Protein AF-U4R4S0-F1 (afdb_monomer_lite)

Organism: NCBI:txid1330534

Radius of gyration: 35.3 Å; chains: 1; bounding box: 70×42×135 Å

pLDDT: mean 87.79, std 15.28, range [35.38, 98.62]

Secondary structure (DSSP, 8-state):
-------SS-SSSS-SSHHHHHHHHHHHHHHHHHHHHHHHHHHHHHHHHHHHHHHHHHHHHHHHHHTT-HHHHHHHHHHHHHHHHHHHHHHHHHHHHHHH--SHHHHHHHHHHHHHHHHHHHHHHHHHHHHHHHHTTSB-HHHHHHHHHHHHTTT-SS-B-TT--BGGGTB-HHHHHHTTSEEB--TTT--B--------SEE-HHHHHTT--SHHHHHT-HHHHHHHHHHHHHHHHHHHGGGGGGTT-EETTEE--HHHHHHHHHHHHHHHHHHHTT----S-B-TTS-BB-TT--BHHHHHHHTTTB--HHHHSS-GGG-

Structure (mmCIF, N/CA/C/O backbone):
data_AF-U4R4S0-F1
#
_entry.id   AF-U4R4S0-F1
#
loop_
_atom_site.group_PDB
_atom_site.id
_atom_site.type_symbol
_atom_site.label_atom_id
_atom_site.label_alt_id
_atom_site.label_comp_id
_atom_site.label_asym_id
_atom_site.label_entity_id
_atom_site.label_seq_id
_atom_site.pdbx_PDB_ins_code
_atom_site.Cartn_x
_atom_site.Cartn_y
_atom_site.Cartn_z
_atom_site.occupancy
_atom_site.B_iso_or_equiv
_atom_site.auth_seq_id
_atom_site.auth_comp_id
_atom_site.auth_asym_id
_atom_site.auth_atom_id
_atom_site.pdbx_PDB_model_num
ATOM 1 N N . MET A 1 1 ? -38.176 28.247 106.488 1.00 35.47 1 MET A N 1
ATOM 2 C CA . MET A 1 1 ? -38.645 28.303 105.086 1.00 35.47 1 MET A CA 1
ATOM 3 C C . MET A 1 1 ? -37.435 28.230 104.175 1.00 35.47 1 MET A C 1
ATOM 5 O O . MET A 1 1 ? -36.676 29.180 104.183 1.00 35.47 1 MET A O 1
ATOM 9 N N . GLN A 1 2 ? -37.220 27.119 103.468 1.00 42.16 2 GLN A N 1
ATOM 10 C CA . GLN A 1 2 ? -36.432 27.063 102.225 1.00 42.16 2 GLN A CA 1
ATOM 11 C C . GLN A 1 2 ? -36.440 25.623 101.702 1.00 42.16 2 GLN A C 1
ATOM 13 O O . GLN A 1 2 ? -35.898 24.730 102.349 1.00 42.16 2 GLN A O 1
ATOM 18 N N . LYS A 1 3 ? -37.096 25.404 100.559 1.00 35.38 3 LYS A N 1
ATOM 19 C CA . LYS A 1 3 ? -36.887 24.274 99.641 1.00 35.38 3 LYS A CA 1
ATOM 20 C C . LYS A 1 3 ? -37.753 24.486 98.401 1.00 35.38 3 LYS A C 1
ATOM 22 O O . LYS A 1 3 ? -38.973 24.458 98.514 1.00 35.38 3 LYS A O 1
ATOM 27 N N . ASN A 1 4 ? -37.115 24.680 97.250 1.00 38.78 4 ASN A N 1
ATOM 28 C CA . ASN A 1 4 ? -37.302 23.842 96.063 1.00 38.78 4 ASN A CA 1
ATOM 29 C C . ASN A 1 4 ? -36.508 24.417 94.889 1.00 38.78 4 ASN A C 1
ATOM 31 O O . ASN A 1 4 ? -36.922 25.401 94.301 1.00 38.78 4 ASN A O 1
ATOM 35 N N . GLU A 1 5 ? -35.414 23.745 94.537 1.00 39.59 5 GLU A N 1
ATOM 36 C CA . GLU A 1 5 ? -34.955 23.616 93.151 1.00 39.59 5 GLU A CA 1
ATOM 37 C C . GLU A 1 5 ? -34.015 22.403 93.086 1.00 39.59 5 GLU A C 1
ATOM 39 O O . GLU A 1 5 ? -32.836 22.439 93.432 1.00 39.59 5 GLU A O 1
ATOM 44 N N . LYS A 1 6 ? -34.616 21.258 92.758 1.00 47.41 6 LYS A N 1
ATOM 45 C CA . LYS A 1 6 ? -33.968 19.979 92.462 1.00 47.41 6 LYS A CA 1
ATOM 46 C C . LYS A 1 6 ? -34.351 19.650 91.021 1.00 47.41 6 LYS A C 1
ATOM 48 O O . LYS A 1 6 ? -35.348 18.964 90.824 1.00 47.41 6 LYS A O 1
ATOM 53 N N . THR A 1 7 ? -33.577 20.114 90.039 1.00 42.19 7 THR A N 1
ATOM 54 C CA . THR A 1 7 ? -33.762 19.633 88.656 1.00 42.19 7 THR A CA 1
ATOM 55 C C . THR A 1 7 ? -32.547 19.684 87.725 1.00 42.19 7 THR A C 1
ATOM 57 O O . THR A 1 7 ? -32.724 19.346 86.568 1.00 42.19 7 THR A O 1
ATOM 60 N N . ASP A 1 8 ? -31.320 19.976 88.186 1.00 41.22 8 ASP A N 1
ATOM 61 C CA . ASP A 1 8 ? -30.195 20.209 87.246 1.00 41.22 8 ASP A CA 1
ATOM 62 C C . ASP A 1 8 ? -28.898 19.406 87.465 1.00 41.22 8 ASP A C 1
ATOM 64 O O . ASP A 1 8 ? -27.846 19.783 86.957 1.00 41.22 8 ASP A O 1
ATOM 68 N N . LYS A 1 9 ? -28.899 18.274 88.187 1.00 41.84 9 LYS A N 1
ATOM 69 C CA . LYS A 1 9 ? -27.631 17.540 88.445 1.00 41.84 9 LYS A CA 1
ATOM 70 C C . LYS A 1 9 ? -27.624 16.022 88.263 1.00 41.84 9 LYS A C 1
ATOM 72 O O . LYS A 1 9 ? -26.812 15.353 88.885 1.00 41.84 9 LYS A O 1
ATOM 77 N N . ASN A 1 10 ? -28.439 15.480 87.359 1.00 40.12 10 ASN A N 1
ATOM 78 C CA . ASN A 1 10 ? -28.345 14.063 86.963 1.00 40.12 10 ASN A CA 1
ATOM 79 C C . ASN A 1 10 ? -28.106 13.862 85.449 1.00 40.12 10 ASN A C 1
ATOM 81 O O . ASN A 1 10 ? -28.609 12.907 84.865 1.00 40.12 10 ASN A O 1
ATOM 85 N N . ILE A 1 11 ? -27.320 14.740 84.808 1.00 42.47 11 ILE A N 1
ATOM 86 C CA . ILE A 1 11 ? -26.761 14.516 83.456 1.00 42.47 11 ILE A CA 1
ATOM 87 C C . ILE A 1 11 ? -25.233 14.555 83.532 1.00 42.47 11 ILE A C 1
ATOM 89 O O . ILE A 1 11 ? -24.559 15.303 82.846 1.00 42.47 11 ILE A O 1
ATOM 93 N N . GLU A 1 12 ? -24.659 13.770 84.426 1.00 44.22 12 GLU A N 1
ATOM 94 C CA . GLU A 1 12 ? -23.245 13.414 84.399 1.00 44.22 12 GLU A CA 1
ATOM 95 C C . GLU A 1 12 ? -23.124 12.154 85.256 1.00 44.22 12 GLU A C 1
ATOM 97 O O . GLU A 1 12 ? -23.877 11.985 86.208 1.00 44.22 12 GLU A O 1
ATOM 102 N N . VAL A 1 13 ? -22.198 11.256 84.922 1.00 42.44 13 VAL A N 1
ATOM 103 C CA . VAL A 1 13 ? -21.969 9.952 85.586 1.00 42.44 13 VAL A CA 1
ATOM 104 C C . VAL A 1 13 ? -22.786 8.762 85.031 1.00 42.44 13 VAL A C 1
ATOM 106 O O . VAL A 1 13 ? -23.442 8.045 85.775 1.00 42.44 13 VAL A O 1
ATOM 109 N N . ALA A 1 14 ? -22.663 8.482 83.720 1.00 39.97 14 ALA A N 1
ATOM 110 C CA . ALA A 1 14 ? -22.710 7.109 83.162 1.00 39.97 14 ALA A CA 1
ATOM 111 C C . ALA A 1 14 ? -22.248 7.025 81.678 1.00 39.97 14 ALA A C 1
ATOM 113 O O . ALA A 1 14 ? -23.024 6.614 80.822 1.00 39.97 14 ALA A O 1
ATOM 114 N N . SER A 1 15 ? -21.023 7.435 81.289 1.00 45.91 15 SER A N 1
ATOM 115 C CA . SER A 1 15 ? -20.694 7.469 79.833 1.00 45.91 15 SER A CA 1
ATOM 116 C C . SER A 1 15 ? -19.224 7.313 79.376 1.00 45.91 15 SER A C 1
ATOM 118 O O . SER A 1 15 ? -18.932 7.490 78.195 1.00 45.91 15 SER A O 1
ATOM 120 N N . GLY A 1 16 ? -18.269 6.917 80.227 1.00 47.88 16 GLY A N 1
ATOM 121 C CA . GLY A 1 16 ? -16.831 7.043 79.895 1.00 47.88 16 GLY A CA 1
ATOM 122 C C . GLY A 1 16 ? -16.159 5.957 79.022 1.00 47.88 16 GLY A C 1
ATOM 123 O O . GLY A 1 16 ? -15.248 6.275 78.257 1.00 47.88 16 GLY A O 1
ATOM 124 N N . ARG A 1 17 ? -16.550 4.672 79.110 1.00 46.75 17 ARG A N 1
ATOM 125 C CA . ARG A 1 17 ? -15.844 3.558 78.412 1.00 46.75 17 ARG A CA 1
ATOM 126 C C . ARG A 1 17 ? -16.626 2.916 77.262 1.00 46.75 17 ARG A C 1
ATOM 128 O O . ARG A 1 17 ? -16.028 2.645 76.224 1.00 46.75 17 ARG A O 1
ATOM 135 N N . GLY A 1 18 ? -17.946 2.753 77.394 1.00 48.78 18 GLY A N 1
ATOM 136 C CA . GLY A 1 18 ? -18.805 2.277 76.296 1.00 48.78 18 GLY A CA 1
ATOM 137 C C . GLY A 1 18 ? -18.841 3.247 75.109 1.00 48.78 18 GLY A C 1
ATOM 138 O O . GLY A 1 18 ? -18.855 2.823 73.956 1.00 48.78 18 GLY A O 1
ATOM 139 N N . ASN A 1 19 ? -18.724 4.549 75.388 1.00 60.25 19 ASN A N 1
ATOM 140 C CA . ASN A 1 19 ? -18.726 5.601 74.375 1.00 60.25 19 ASN A CA 1
ATOM 141 C C . ASN A 1 19 ? -17.442 5.581 73.522 1.00 60.25 19 ASN A C 1
ATOM 143 O O . ASN A 1 19 ? -17.530 5.588 72.306 1.00 60.25 19 ASN A O 1
ATOM 147 N N . LYS A 1 20 ? -16.236 5.429 74.098 1.00 64.88 20 LYS A N 1
ATOM 148 C CA . LYS A 1 20 ? -14.985 5.378 73.301 1.00 64.88 20 LYS A CA 1
ATOM 149 C C . LYS A 1 20 ? -14.915 4.181 72.341 1.00 64.88 20 LYS A C 1
ATOM 151 O O . LYS A 1 20 ? -14.452 4.339 71.214 1.00 64.88 20 LYS A O 1
ATOM 156 N N . SER A 1 21 ? -15.378 3.002 72.767 1.00 73.06 21 SER A N 1
ATOM 157 C CA . SER A 1 21 ? -15.420 1.806 71.910 1.00 73.06 21 SER A CA 1
ATOM 158 C C . SER A 1 21 ? -16.403 1.986 70.747 1.00 73.06 21 SER A C 1
ATOM 160 O O . SER A 1 21 ? -16.041 1.788 69.587 1.00 73.06 21 SER A O 1
ATOM 162 N N . PHE A 1 22 ? -17.609 2.476 71.044 1.00 72.25 22 PHE A N 1
ATOM 163 C CA . PHE A 1 22 ? -18.623 2.798 70.042 1.00 72.25 22 PHE A CA 1
ATOM 164 C C . PHE A 1 22 ? -18.142 3.873 69.053 1.00 72.25 22 PHE A C 1
ATOM 166 O O . PHE A 1 22 ? -18.208 3.674 67.844 1.00 72.25 22 PHE A O 1
ATOM 173 N N . GLN A 1 23 ? -17.548 4.963 69.545 1.00 75.88 23 GLN A N 1
ATOM 174 C CA . GLN A 1 23 ? -16.978 6.035 68.719 1.00 75.88 23 GLN A CA 1
ATOM 175 C C . GLN A 1 23 ? -15.873 5.524 67.781 1.00 75.88 23 GLN A C 1
ATOM 177 O O . GLN A 1 23 ? -15.783 5.956 66.633 1.00 75.88 23 GLN A O 1
ATOM 182 N N . ASN A 1 24 ? -15.046 4.571 68.223 1.00 78.06 24 ASN A N 1
ATOM 183 C CA . ASN A 1 24 ? -14.019 3.956 67.378 1.00 78.06 24 ASN A CA 1
ATOM 184 C C . ASN A 1 24 ? -14.611 3.052 66.285 1.00 78.06 24 ASN A C 1
ATOM 186 O O . ASN A 1 24 ? -14.104 3.045 65.161 1.00 78.06 24 ASN A O 1
ATOM 190 N N . ILE A 1 25 ? -15.679 2.308 66.590 1.00 80.31 25 ILE A N 1
ATOM 191 C CA . ILE A 1 25 ? -16.416 1.501 65.606 1.00 80.31 25 ILE A CA 1
ATOM 192 C C . ILE A 1 25 ? -17.051 2.413 64.552 1.00 80.31 25 ILE A C 1
ATOM 194 O O . ILE A 1 25 ? -16.880 2.171 63.358 1.00 80.31 25 ILE A O 1
ATOM 198 N N . VAL A 1 26 ? -17.694 3.502 64.986 1.00 75.94 26 VAL A N 1
ATOM 199 C CA . VAL A 1 26 ? -18.283 4.512 64.097 1.00 75.94 26 VAL A CA 1
ATOM 200 C C . VAL A 1 26 ? -17.212 5.133 63.198 1.00 75.94 26 VAL A C 1
ATOM 202 O O . VAL A 1 26 ? -17.380 5.143 61.984 1.00 75.94 26 VAL A O 1
ATOM 205 N N . LYS A 1 27 ? -16.063 5.559 63.742 1.00 79.25 27 LYS A N 1
ATOM 206 C CA . LYS A 1 27 ? -14.954 6.113 62.938 1.00 79.25 27 LYS A CA 1
ATOM 207 C C . LYS A 1 27 ? -14.424 5.132 61.888 1.00 79.25 27 LYS A C 1
ATOM 209 O O . LYS A 1 27 ? -14.187 5.535 60.751 1.00 79.25 27 LYS A O 1
ATOM 214 N N . LYS A 1 28 ? -14.250 3.852 62.242 1.00 78.38 28 LYS A N 1
ATOM 215 C CA . LYS A 1 28 ? -13.815 2.810 61.292 1.00 78.38 28 LYS A CA 1
ATOM 216 C C . LYS A 1 28 ? -14.854 2.564 60.198 1.00 78.38 28 LYS A C 1
ATOM 218 O O . LYS A 1 28 ? -14.475 2.424 59.038 1.00 78.38 28 LYS A O 1
ATOM 223 N N . ALA A 1 29 ? -16.138 2.526 60.555 1.00 71.81 29 ALA A N 1
ATOM 224 C CA . ALA A 1 29 ? -17.226 2.368 59.596 1.00 71.81 29 ALA A CA 1
ATOM 225 C C . ALA A 1 29 ? -17.290 3.560 58.628 1.00 71.81 29 ALA A C 1
ATOM 227 O O . ALA A 1 29 ? -17.278 3.348 57.421 1.00 71.81 29 ALA A O 1
ATOM 228 N N . VAL A 1 30 ? -17.242 4.795 59.144 1.00 76.81 30 VAL A N 1
ATOM 229 C CA . VAL A 1 30 ? -17.225 6.026 58.334 1.00 76.81 30 VAL A CA 1
ATOM 230 C C . VAL A 1 30 ? -16.027 6.039 57.384 1.00 76.81 30 VAL A C 1
ATOM 232 O O . VAL A 1 30 ? -16.215 6.209 56.187 1.00 76.81 30 VAL A O 1
ATOM 235 N N . SER A 1 31 ? -14.813 5.772 57.878 1.00 80.75 31 SER A N 1
ATOM 236 C CA . SER A 1 31 ? -13.601 5.734 57.043 1.00 80.75 31 SER A CA 1
ATOM 237 C C . SER A 1 31 ? -13.675 4.684 55.928 1.00 80.75 31 SER A C 1
ATOM 239 O O . SER A 1 31 ? -13.257 4.953 54.800 1.00 80.75 31 SER A O 1
ATOM 241 N N . LYS A 1 32 ? -14.228 3.498 56.218 1.00 78.38 32 LYS A N 1
ATOM 242 C CA . LYS A 1 32 ? -14.438 2.448 55.214 1.00 78.38 32 LYS A CA 1
ATOM 243 C C . LYS A 1 32 ? -15.429 2.898 54.137 1.00 78.38 32 LYS A C 1
ATOM 245 O O . LYS A 1 32 ? -15.143 2.703 52.959 1.00 78.38 32 LYS A O 1
ATOM 250 N N . THR A 1 33 ? -16.541 3.517 54.532 1.00 78.31 33 THR A N 1
ATOM 251 C CA . THR A 1 33 ? -17.546 4.049 53.601 1.00 78.31 33 THR A CA 1
ATOM 252 C C . THR A 1 33 ? -16.968 5.160 52.725 1.00 78.31 33 THR A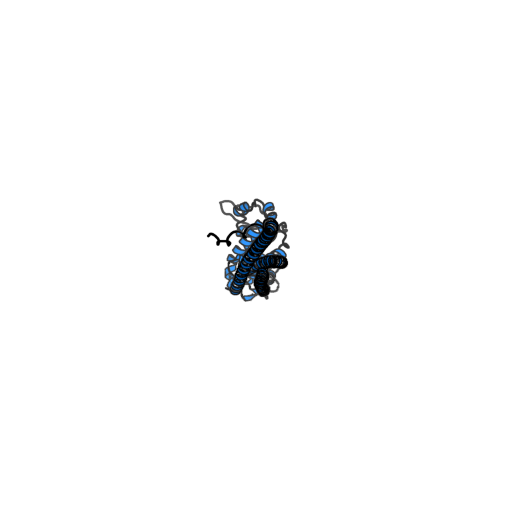 C 1
ATOM 254 O O . THR A 1 33 ? -17.117 5.101 51.513 1.00 78.31 33 THR A O 1
ATOM 257 N N . THR A 1 34 ? -16.207 6.107 53.285 1.00 83.50 34 THR A N 1
ATOM 258 C CA . THR A 1 34 ? -15.575 7.186 52.500 1.00 83.50 34 THR A CA 1
ATOM 259 C C . THR A 1 34 ? -14.641 6.642 51.415 1.00 83.50 34 THR A C 1
ATOM 261 O O . THR A 1 34 ? -14.673 7.101 50.276 1.00 83.50 34 THR A O 1
ATOM 264 N N . LYS A 1 35 ? -13.846 5.613 51.736 1.00 86.44 35 LYS A N 1
ATOM 265 C CA . LYS A 1 35 ? -12.958 4.962 50.761 1.00 86.44 35 LYS A CA 1
ATOM 266 C C . LYS A 1 35 ? -13.735 4.211 49.670 1.00 86.44 35 LYS A C 1
ATOM 268 O O . LYS A 1 35 ? -13.313 4.184 48.512 1.00 86.44 35 LYS A O 1
ATOM 273 N N . GLU A 1 36 ? -14.854 3.584 50.034 1.00 89.31 36 GLU A N 1
ATOM 274 C CA . GLU A 1 36 ? -15.773 2.959 49.075 1.00 89.31 36 GLU A CA 1
ATOM 275 C C . GLU A 1 36 ? -16.329 4.008 48.100 1.00 89.31 36 GLU A C 1
ATOM 277 O O . GLU A 1 36 ? -16.229 3.822 46.887 1.00 89.31 36 GLU A O 1
ATOM 282 N N . ASP A 1 37 ? -16.820 5.135 48.619 1.00 89.38 37 ASP A N 1
ATOM 283 C CA . ASP A 1 37 ? -17.402 6.223 47.826 1.00 89.38 37 ASP A CA 1
ATOM 284 C C . ASP A 1 37 ? -16.391 6.822 46.834 1.00 89.38 37 ASP A C 1
ATOM 286 O O . ASP A 1 37 ? -16.715 7.040 45.665 1.00 89.38 37 ASP A O 1
ATOM 290 N N . GLU A 1 38 ? -15.137 7.033 47.251 1.00 92.19 38 GLU A N 1
ATOM 291 C CA . GLU A 1 38 ? -14.057 7.491 46.363 1.00 92.19 38 GLU A CA 1
ATOM 292 C C . GLU A 1 38 ? -13.752 6.490 45.240 1.00 92.19 38 GLU A C 1
ATOM 294 O O . GLU A 1 38 ? -13.544 6.874 44.081 1.00 92.19 38 GLU A O 1
ATOM 299 N N . THR A 1 39 ? -13.764 5.194 45.563 1.00 92.56 39 THR A N 1
ATOM 300 C CA . THR A 1 39 ? -13.522 4.122 44.587 1.00 92.56 39 THR A CA 1
ATOM 301 C C . THR A 1 39 ? -14.645 4.075 43.549 1.00 92.56 39 THR A C 1
ATOM 303 O O . THR A 1 39 ? -14.382 4.024 42.346 1.00 92.56 39 THR A O 1
ATOM 306 N N . VAL A 1 40 ? -15.901 4.158 43.998 1.00 94.44 40 VAL A N 1
ATOM 307 C CA . VAL A 1 40 ? -17.089 4.181 43.130 1.00 94.44 40 VAL A CA 1
ATOM 308 C C . VAL A 1 40 ? -17.097 5.438 42.261 1.00 94.44 40 VAL A C 1
ATOM 310 O O . VAL A 1 40 ? -17.320 5.350 41.055 1.00 94.44 40 VAL A O 1
ATOM 313 N N . LYS A 1 41 ? -16.772 6.605 42.827 1.00 94.62 41 LYS A N 1
ATOM 314 C CA . LYS A 1 41 ? -16.649 7.860 42.072 1.00 94.62 41 LYS A CA 1
ATOM 315 C C . LYS A 1 41 ? -15.600 7.757 40.963 1.00 94.62 41 LYS A C 1
ATOM 317 O O . LYS A 1 41 ? -15.849 8.196 39.841 1.00 94.62 41 LYS A O 1
ATOM 322 N N . THR A 1 42 ? -14.455 7.146 41.253 1.00 94.75 42 THR A N 1
ATOM 323 C CA . THR A 1 42 ? -13.393 6.919 40.262 1.00 94.75 42 THR A CA 1
ATOM 324 C C . THR A 1 42 ? -13.867 5.992 39.142 1.00 94.75 42 THR A C 1
ATOM 326 O O . THR A 1 42 ? -13.672 6.306 37.968 1.00 94.75 42 THR A O 1
ATOM 329 N N . ALA A 1 43 ? -14.552 4.894 39.479 1.00 94.75 43 ALA A N 1
ATOM 330 C CA . ALA A 1 43 ? -15.138 3.981 38.496 1.00 94.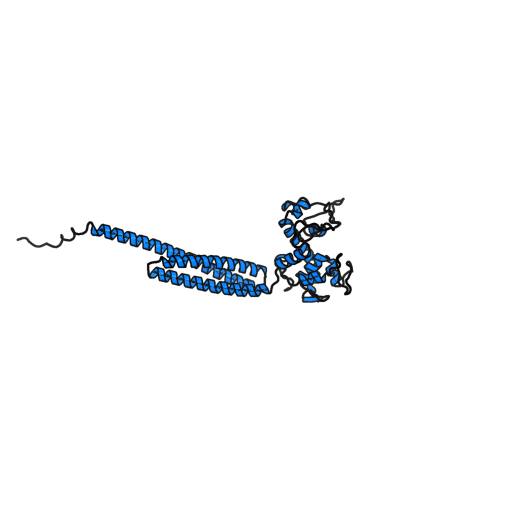75 43 ALA A CA 1
ATOM 331 C C . ALA A 1 43 ? -16.138 4.695 37.569 1.00 94.75 43 ALA A C 1
ATOM 333 O O . ALA A 1 43 ? -16.093 4.518 36.348 1.00 94.75 43 ALA A O 1
ATOM 334 N N . VAL A 1 44 ? -16.994 5.558 38.129 1.00 95.62 44 VAL A N 1
ATOM 335 C CA . VAL A 1 44 ? -17.964 6.355 37.363 1.00 95.62 44 VAL A CA 1
ATOM 336 C C . VAL A 1 44 ? -17.268 7.299 36.384 1.00 95.62 44 VAL A C 1
ATOM 338 O O . VAL A 1 44 ? -17.585 7.278 35.193 1.00 95.62 44 VAL A O 1
ATOM 341 N N . LEU A 1 45 ? -16.290 8.078 36.856 1.00 96.00 45 LEU A N 1
ATOM 342 C CA . LEU A 1 45 ? -15.567 9.046 36.025 1.00 96.00 45 LEU A CA 1
ATOM 343 C C . LEU A 1 45 ? -14.800 8.368 34.885 1.00 96.00 45 LEU A C 1
ATOM 345 O O . LEU A 1 45 ? -14.889 8.802 33.734 1.00 96.00 45 LEU A O 1
ATOM 349 N N . THR A 1 46 ? -14.089 7.278 35.182 1.00 95.38 46 THR A N 1
ATOM 350 C CA . THR A 1 46 ? -13.359 6.508 34.166 1.00 95.38 46 THR A CA 1
ATOM 351 C C . THR A 1 46 ? -14.317 5.926 33.130 1.00 95.38 46 THR A C 1
ATOM 353 O O . THR A 1 46 ? -14.088 6.064 31.931 1.00 95.38 46 THR A O 1
ATOM 356 N N . SER A 1 47 ? -15.446 5.362 33.562 1.00 95.81 47 SER A N 1
ATOM 357 C CA . SER A 1 47 ? -16.446 4.805 32.643 1.00 95.81 47 SER A CA 1
ATOM 358 C C . SER A 1 47 ? -17.075 5.872 31.749 1.00 95.81 47 SER A C 1
ATOM 360 O O . SER A 1 47 ? -17.254 5.648 30.556 1.00 95.81 47 SER A O 1
ATOM 362 N N . GLN A 1 48 ? -17.382 7.057 32.284 1.00 96.81 48 GLN A N 1
ATOM 363 C CA . GLN A 1 48 ? -17.906 8.176 31.491 1.00 96.81 48 GLN A CA 1
ATOM 364 C C . GLN A 1 48 ? -16.897 8.689 30.459 1.00 96.81 48 GLN A C 1
ATOM 366 O O . GLN A 1 48 ? -17.289 9.034 29.338 1.00 96.81 48 GLN A O 1
ATOM 371 N N . LYS A 1 49 ? -15.603 8.695 30.798 1.00 95.62 49 LYS A N 1
ATOM 372 C CA . LYS A 1 49 ? -14.530 9.010 29.849 1.00 95.62 49 LYS A CA 1
ATOM 373 C C . LYS A 1 49 ? -14.502 8.005 28.695 1.00 95.62 49 LYS A C 1
ATOM 375 O O . LYS A 1 49 ? -14.510 8.433 27.540 1.00 95.62 49 LYS A O 1
ATOM 380 N N . GLU A 1 50 ? -14.544 6.706 28.987 1.00 95.56 50 GLU A N 1
ATOM 381 C CA . GLU A 1 50 ? -14.540 5.665 27.949 1.00 95.56 50 GLU A CA 1
ATOM 382 C C . GLU A 1 50 ? -15.818 5.676 27.103 1.00 95.56 50 GLU A C 1
ATOM 384 O O . GLU A 1 50 ? -15.744 5.605 25.879 1.00 95.56 50 GLU A O 1
ATOM 389 N N . ILE A 1 51 ? -16.990 5.884 27.713 1.00 95.62 51 ILE A N 1
ATOM 390 C CA . ILE A 1 51 ? -18.254 6.076 26.981 1.00 95.62 51 ILE A CA 1
ATOM 391 C C . ILE A 1 51 ? -18.135 7.241 25.991 1.00 95.62 51 ILE A C 1
ATOM 393 O O . ILE A 1 51 ? -18.571 7.138 24.844 1.00 95.62 51 ILE A O 1
ATOM 397 N N . THR A 1 52 ? -17.546 8.356 26.425 1.00 95.12 52 THR A N 1
ATOM 398 C CA . THR A 1 52 ? -17.355 9.535 25.573 1.00 95.12 52 THR A CA 1
ATOM 399 C C . THR A 1 52 ? -16.398 9.238 24.421 1.00 95.12 52 THR A C 1
ATOM 401 O O . THR A 1 52 ? -16.670 9.639 23.289 1.00 95.12 52 THR A O 1
ATOM 404 N N . GLN A 1 53 ? -15.301 8.525 24.683 1.00 93.50 53 GLN A N 1
ATOM 405 C CA . GLN A 1 53 ? -14.348 8.122 23.647 1.00 93.50 53 GLN A CA 1
ATOM 406 C C . GLN A 1 53 ? -14.973 7.165 22.629 1.00 93.50 53 GLN A C 1
ATOM 408 O O . GLN A 1 53 ? -14.892 7.422 21.429 1.00 93.50 53 GLN A O 1
ATOM 413 N N . LEU A 1 54 ? -15.669 6.120 23.083 1.00 94.94 54 LEU A N 1
ATOM 414 C CA . LEU A 1 54 ? -16.353 5.171 22.201 1.00 94.94 54 LEU A CA 1
ATOM 415 C C . LEU A 1 54 ? -17.348 5.872 21.274 1.00 94.94 54 LEU A C 1
ATOM 417 O O . LEU A 1 54 ? -17.326 5.643 20.067 1.00 94.94 54 LEU A O 1
ATOM 421 N N . LYS A 1 55 ? -18.171 6.783 21.810 1.00 93.38 55 LYS A N 1
ATOM 422 C CA . LYS A 1 55 ? -19.116 7.571 21.003 1.00 93.38 55 LYS A CA 1
ATOM 423 C C . LYS A 1 55 ? -18.410 8.413 19.935 1.00 93.38 55 LYS A C 1
ATOM 425 O O . LYS A 1 55 ? -18.885 8.470 18.804 1.00 93.38 55 LYS A O 1
ATOM 430 N N . LYS A 1 56 ? -17.271 9.034 20.268 1.00 92.25 56 LYS A N 1
ATOM 431 C CA . LYS A 1 56 ? -16.461 9.800 19.304 1.00 92.25 56 LYS A CA 1
ATOM 432 C C . LYS A 1 56 ? -15.915 8.910 18.187 1.00 92.25 56 LYS A C 1
ATOM 434 O O . LYS A 1 56 ? -16.037 9.277 17.023 1.00 92.25 56 LYS A O 1
ATOM 439 N N . PHE A 1 57 ? -15.351 7.748 18.518 1.00 90.56 57 PHE A N 1
ATOM 440 C CA . PHE A 1 57 ? -14.816 6.832 17.507 1.00 90.56 57 PHE A CA 1
ATOM 441 C C . PHE A 1 57 ? -15.903 6.227 16.617 1.00 90.56 57 PHE A C 1
ATOM 443 O O . PHE A 1 57 ? -15.691 6.135 15.413 1.00 90.56 57 PHE A O 1
ATOM 450 N N . CYS A 1 58 ? -17.081 5.904 17.161 1.00 89.00 58 CYS A N 1
ATOM 451 C CA . CYS A 1 58 ? -18.217 5.463 16.343 1.00 89.00 58 CYS A CA 1
ATOM 452 C C . CYS A 1 58 ? -18.588 6.526 15.298 1.00 89.00 58 CYS A C 1
ATOM 454 O O . CYS A 1 58 ? -18.652 6.223 14.111 1.00 89.00 58 CYS A O 1
ATOM 456 N N . ALA A 1 59 ? -18.712 7.792 15.714 1.00 87.88 59 ALA A N 1
ATOM 457 C CA . ALA A 1 59 ? -19.007 8.890 14.795 1.00 87.88 59 ALA A CA 1
ATOM 458 C C . ALA A 1 59 ? -17.901 9.111 13.745 1.00 87.88 59 ALA A C 1
ATOM 460 O O . ALA A 1 59 ? -18.188 9.497 12.613 1.00 87.88 59 ALA A O 1
ATOM 461 N N . LEU A 1 60 ? -16.629 8.882 14.089 1.00 85.06 60 LEU A N 1
ATOM 462 C CA . LEU A 1 60 ? -15.530 8.941 13.119 1.00 85.06 60 LEU A CA 1
ATOM 463 C C . LEU A 1 60 ? -15.631 7.828 12.075 1.00 85.06 60 LEU A C 1
ATOM 465 O O . LEU A 1 60 ? -15.394 8.095 10.900 1.00 85.06 60 LEU A O 1
ATOM 469 N N . VAL A 1 61 ? -15.997 6.613 12.489 1.00 82.75 61 VAL A N 1
ATOM 470 C CA . VAL A 1 61 ? -16.212 5.488 11.572 1.00 82.75 61 VAL A CA 1
ATOM 471 C C . VAL A 1 61 ? -17.377 5.781 10.629 1.00 82.75 61 VAL A C 1
ATOM 473 O O . VAL A 1 61 ? -17.198 5.651 9.420 1.00 82.75 61 VAL A O 1
ATOM 476 N N . ASP A 1 62 ? -18.515 6.258 11.140 1.00 82.06 62 ASP A N 1
ATOM 477 C CA . ASP A 1 62 ? -19.672 6.622 10.308 1.00 82.06 62 ASP A CA 1
ATOM 478 C C . ASP A 1 62 ? -19.301 7.696 9.267 1.00 82.06 62 ASP A C 1
ATOM 480 O O . ASP A 1 62 ? -19.500 7.507 8.067 1.00 82.06 62 ASP A O 1
ATOM 484 N N . ASN A 1 63 ? -18.629 8.771 9.696 1.00 78.00 63 ASN A N 1
ATOM 485 C CA . ASN A 1 63 ? -18.150 9.825 8.793 1.00 78.00 63 ASN A CA 1
ATOM 486 C C . ASN A 1 63 ? -17.124 9.324 7.761 1.00 78.00 63 ASN A C 1
ATOM 488 O O . ASN A 1 63 ? -17.051 9.842 6.644 1.00 78.00 63 ASN A O 1
ATOM 492 N N . ALA A 1 64 ? -16.268 8.373 8.138 1.00 72.38 64 ALA A N 1
ATOM 493 C CA . ALA A 1 64 ? -15.260 7.821 7.241 1.00 72.38 64 ALA A CA 1
ATOM 494 C C . ALA A 1 64 ? -15.894 6.922 6.170 1.00 72.38 64 ALA A C 1
ATOM 496 O O . ALA A 1 64 ? -15.482 6.978 5.007 1.00 72.38 64 ALA A O 1
ATOM 497 N N . ILE A 1 65 ? -16.914 6.143 6.547 1.00 69.75 65 ILE A N 1
ATOM 498 C CA . ILE A 1 65 ? -17.701 5.308 5.633 1.00 69.75 65 ILE A CA 1
ATOM 499 C C . ILE A 1 65 ? -18.358 6.178 4.557 1.00 69.75 65 ILE A C 1
ATOM 501 O O . ILE A 1 65 ? -18.210 5.882 3.368 1.00 69.75 65 ILE A O 1
ATOM 505 N N . ASP A 1 66 ? -18.990 7.287 4.947 1.00 67.25 66 ASP A N 1
ATOM 506 C CA . ASP A 1 66 ? -19.662 8.198 4.011 1.00 67.25 66 ASP A CA 1
ATOM 507 C C . ASP A 1 66 ? -18.696 8.803 2.981 1.00 67.25 66 ASP A C 1
ATOM 509 O O . ASP A 1 66 ? -19.037 8.980 1.809 1.00 67.25 66 ASP A O 1
ATOM 513 N N . LYS A 1 67 ? -17.446 9.051 3.385 1.00 62.62 67 LYS A N 1
ATOM 514 C CA . LYS A 1 67 ? -16.395 9.589 2.507 1.00 62.62 67 LYS A CA 1
ATOM 515 C C . LYS A 1 67 ? -15.760 8.545 1.581 1.00 62.62 67 LYS A C 1
ATOM 517 O O . LYS A 1 67 ? -14.958 8.919 0.727 1.00 62.62 67 LYS A O 1
ATOM 522 N N . LYS A 1 68 ? -16.074 7.249 1.735 1.00 58.38 68 LYS A N 1
ATOM 523 C CA . LYS A 1 68 ? -15.495 6.125 0.966 1.00 58.38 68 LYS A CA 1
ATOM 524 C C . LYS A 1 68 ? -13.953 6.145 0.879 1.00 58.38 68 LYS A C 1
ATOM 526 O O . LYS A 1 68 ? -13.402 5.675 -0.122 1.00 58.38 68 LYS A O 1
ATOM 531 N N . SER A 1 69 ? -13.260 6.698 1.878 1.00 60.94 69 SER A N 1
ATOM 532 C CA . SER A 1 69 ? -11.790 6.763 1.938 1.00 60.94 69 SER A CA 1
ATOM 533 C C . SER A 1 69 ? -11.258 5.555 2.703 1.00 60.94 69 SER A C 1
ATOM 535 O O . SER A 1 69 ? -11.548 5.427 3.893 1.00 60.94 69 SER A O 1
ATOM 537 N N . SER A 1 70 ? -10.480 4.672 2.059 1.00 65.94 70 SER A N 1
ATOM 538 C CA . SER A 1 70 ? -10.016 3.449 2.733 1.00 65.94 70 SER A CA 1
ATOM 539 C C . SER A 1 70 ? -9.117 3.762 3.929 1.00 65.94 70 SER A C 1
ATOM 541 O O . SER A 1 70 ? -9.295 3.177 4.990 1.00 65.94 70 SER A O 1
ATOM 543 N N . THR A 1 71 ? -8.237 4.760 3.815 1.00 67.56 71 THR A N 1
ATOM 544 C CA . THR A 1 71 ? -7.305 5.158 4.880 1.00 67.56 71 THR A CA 1
ATOM 545 C C . THR A 1 71 ? -8.020 5.756 6.085 1.00 67.56 71 THR A C 1
ATOM 547 O O . THR A 1 71 ? -7.719 5.405 7.225 1.00 67.56 71 THR A O 1
ATOM 550 N N . ALA A 1 72 ? -8.987 6.651 5.856 1.00 69.06 72 ALA A N 1
ATOM 551 C CA . ALA A 1 72 ? -9.755 7.250 6.943 1.00 69.06 72 ALA A CA 1
ATOM 552 C C . ALA A 1 72 ? -10.584 6.187 7.677 1.00 69.06 72 ALA A C 1
ATOM 554 O O . ALA A 1 72 ? -10.626 6.187 8.906 1.00 69.06 72 ALA A O 1
ATOM 555 N N . VAL A 1 73 ? -11.184 5.255 6.928 1.00 72.12 73 VAL A N 1
ATOM 556 C CA . VAL A 1 73 ? -11.947 4.133 7.487 1.00 72.12 73 VAL A CA 1
ATOM 557 C C . VAL A 1 73 ? -11.031 3.201 8.283 1.00 72.12 73 VAL A C 1
ATOM 559 O O . VAL A 1 73 ? -11.344 2.886 9.427 1.00 72.12 73 VAL A O 1
ATOM 562 N N . GLN A 1 74 ? -9.869 2.820 7.745 1.00 74.81 74 GLN A N 1
ATOM 563 C CA . GLN A 1 74 ? -8.895 1.974 8.442 1.00 74.81 74 GLN A CA 1
ATOM 564 C C . GLN A 1 74 ? -8.382 2.615 9.740 1.00 74.81 74 GLN A C 1
ATOM 566 O O . GLN A 1 74 ? -8.321 1.949 10.773 1.00 74.81 74 GLN A O 1
ATOM 571 N N . ASN A 1 75 ? -8.041 3.907 9.720 1.00 78.31 75 ASN A N 1
ATOM 572 C CA . ASN A 1 75 ? -7.580 4.619 10.914 1.00 78.31 75 ASN A CA 1
ATOM 573 C C . ASN A 1 75 ? -8.690 4.750 11.964 1.00 78.31 75 ASN A C 1
ATOM 575 O O . ASN A 1 75 ? -8.441 4.539 13.152 1.00 78.31 75 ASN A O 1
ATOM 579 N N . ALA A 1 76 ? -9.919 5.053 11.535 1.00 83.19 76 ALA A N 1
ATOM 580 C CA . ALA A 1 76 ? -11.073 5.118 12.425 1.00 83.19 76 ALA A CA 1
ATOM 581 C C . ALA A 1 76 ? -11.366 3.753 13.071 1.00 83.19 76 ALA A C 1
ATOM 583 O O . ALA A 1 76 ? -11.615 3.690 14.273 1.00 83.19 76 ALA A O 1
ATOM 584 N N . ILE A 1 77 ? -11.251 2.662 12.306 1.00 85.25 77 ILE A N 1
ATOM 585 C CA . ILE A 1 77 ? -11.407 1.286 12.794 1.00 85.25 77 ILE A CA 1
ATOM 586 C C . ILE A 1 77 ? -10.337 0.929 13.822 1.00 85.25 77 ILE A C 1
ATOM 588 O O . ILE A 1 77 ? -10.688 0.481 14.910 1.00 85.25 77 ILE A O 1
ATOM 592 N N . LYS A 1 78 ? -9.053 1.187 13.536 1.00 86.31 78 LYS A N 1
ATOM 593 C CA . LYS A 1 78 ? -7.960 0.946 14.497 1.00 86.31 78 LYS A CA 1
ATOM 594 C C . LYS A 1 78 ? -8.191 1.704 15.810 1.00 86.31 78 LYS A C 1
ATOM 596 O O . LYS A 1 78 ? -7.993 1.154 16.893 1.00 86.31 78 LYS A O 1
ATOM 601 N N . GLY A 1 79 ? -8.642 2.958 15.719 1.00 89.06 79 GLY A N 1
ATOM 602 C CA . GLY A 1 79 ? -9.009 3.763 16.885 1.00 89.06 79 GLY A CA 1
ATOM 603 C C . GLY A 1 79 ? -10.181 3.172 17.674 1.00 89.06 79 GLY A C 1
ATOM 604 O O . GLY A 1 79 ? -10.111 3.073 18.900 1.00 89.06 79 GLY A O 1
ATOM 605 N N . LEU A 1 80 ? -11.229 2.721 16.978 1.00 93.06 80 LEU A N 1
ATOM 606 C CA . LEU A 1 80 ? -12.395 2.082 17.589 1.00 93.06 80 LEU A CA 1
ATOM 607 C C . LEU A 1 80 ? -12.031 0.756 18.281 1.00 93.06 80 LEU A C 1
ATOM 609 O O . LEU A 1 80 ? -12.464 0.529 19.408 1.00 93.06 80 LEU A O 1
ATOM 613 N N . GLU A 1 81 ? -11.190 -0.082 17.667 1.00 93.19 81 GLU A N 1
ATOM 614 C CA . GLU A 1 81 ? -10.693 -1.335 18.260 1.00 93.19 81 GLU A CA 1
ATOM 615 C C . GLU A 1 81 ? -9.920 -1.087 19.561 1.00 93.19 81 GLU A C 1
ATOM 617 O O . GLU A 1 81 ? -10.163 -1.746 20.577 1.00 93.19 81 GLU A O 1
ATOM 622 N N . ALA A 1 82 ? -9.021 -0.098 19.558 1.00 91.81 82 ALA A N 1
ATOM 623 C CA . ALA A 1 82 ? -8.271 0.285 20.748 1.00 91.81 82 ALA A CA 1
ATOM 624 C C . ALA A 1 82 ? -9.194 0.799 21.869 1.00 91.81 82 ALA A C 1
ATOM 626 O O . ALA A 1 82 ? -9.032 0.411 23.029 1.00 91.81 82 ALA A O 1
ATOM 627 N N . ALA A 1 83 ? -10.190 1.623 21.527 1.00 94.00 83 ALA A N 1
ATOM 628 C CA . ALA A 1 83 ? -11.162 2.150 22.482 1.00 94.00 83 ALA A CA 1
ATOM 629 C C . ALA A 1 83 ? -12.051 1.046 23.086 1.00 94.00 83 ALA A C 1
ATOM 631 O O . ALA A 1 83 ? -12.255 1.022 24.300 1.00 94.00 83 ALA A O 1
ATOM 632 N N . ILE A 1 84 ? -12.526 0.091 22.276 1.00 96.00 84 ILE A N 1
ATOM 633 C CA . ILE A 1 84 ? -13.298 -1.072 22.752 1.00 96.00 84 ILE A CA 1
ATOM 634 C C . ILE A 1 84 ? -12.471 -1.894 23.745 1.00 96.00 84 ILE A C 1
ATOM 636 O O . ILE A 1 84 ? -12.966 -2.262 24.812 1.00 96.00 84 ILE A O 1
ATOM 640 N N . LYS A 1 85 ? -11.192 -2.144 23.441 1.00 95.25 85 LYS A N 1
ATOM 641 C CA . LYS A 1 85 ? -10.294 -2.894 24.329 1.00 95.25 85 LYS A CA 1
ATOM 642 C C . LYS A 1 85 ? -10.132 -2.218 25.695 1.00 95.25 85 LYS A C 1
ATOM 644 O O . LYS A 1 85 ? -10.208 -2.896 26.720 1.00 95.25 85 LYS A O 1
ATOM 649 N N . LEU A 1 86 ? -9.935 -0.898 25.718 1.00 94.62 86 LEU A N 1
ATOM 650 C CA . LEU A 1 86 ? -9.828 -0.122 26.959 1.00 94.62 86 LEU A CA 1
ATOM 651 C C . LEU A 1 86 ? -11.133 -0.158 27.764 1.00 94.62 86 LEU A C 1
ATOM 653 O O . LEU A 1 86 ? -11.110 -0.454 28.960 1.00 94.62 86 LEU A O 1
ATOM 657 N N . ALA A 1 87 ? -12.269 0.068 27.105 1.00 95.88 87 ALA A N 1
ATOM 658 C CA . ALA A 1 87 ? -13.585 0.057 27.736 1.00 95.88 87 ALA A CA 1
ATOM 659 C C . ALA A 1 87 ? -13.937 -1.307 28.353 1.00 95.88 87 ALA A C 1
ATOM 661 O O . ALA A 1 87 ? -14.446 -1.361 29.474 1.00 95.88 87 ALA A O 1
ATOM 662 N N . ASN A 1 88 ? -13.599 -2.408 27.675 1.00 97.00 88 ASN A N 1
ATOM 663 C CA . ASN A 1 88 ? -13.740 -3.760 28.220 1.00 97.00 88 ASN A CA 1
ATOM 664 C C . ASN A 1 88 ? -12.887 -3.962 29.484 1.00 97.00 88 ASN A C 1
ATOM 666 O O . ASN A 1 88 ? -13.361 -4.536 30.466 1.00 97.00 88 ASN A O 1
ATOM 670 N N . GLY A 1 89 ? -11.659 -3.432 29.510 1.00 96.00 89 GLY A N 1
ATOM 671 C CA . GLY A 1 89 ? -10.818 -3.430 30.711 1.00 96.00 89 GLY A CA 1
ATOM 672 C C . GLY A 1 89 ? -11.455 -2.676 31.885 1.00 96.00 89 GLY A C 1
ATOM 673 O O . GLY A 1 89 ? -11.483 -3.183 33.007 1.00 96.00 89 GLY A O 1
ATOM 674 N N . VAL A 1 90 ? -12.031 -1.498 31.627 1.00 96.69 90 VAL A N 1
ATOM 675 C CA . VAL A 1 90 ? -12.750 -0.707 32.643 1.00 96.69 90 VAL A CA 1
ATOM 676 C C . VAL A 1 90 ? -13.985 -1.447 33.155 1.00 96.69 90 VAL A C 1
ATOM 678 O O . VAL A 1 90 ? -14.204 -1.502 34.364 1.00 96.69 90 VAL A O 1
ATOM 681 N N . LEU A 1 91 ? -14.763 -2.076 32.271 1.00 97.00 91 LEU A N 1
ATOM 682 C CA . LEU A 1 91 ? -15.941 -2.851 32.661 1.00 97.00 91 LEU A CA 1
ATOM 683 C C . LEU A 1 91 ? -15.576 -4.032 33.577 1.00 97.00 91 LEU A C 1
ATOM 685 O O . LEU A 1 91 ? -16.254 -4.274 34.579 1.00 97.00 91 LEU A O 1
ATOM 689 N N . LEU A 1 92 ? -14.478 -4.737 33.281 1.00 96.12 92 LEU A N 1
ATOM 690 C CA . LEU A 1 92 ? -13.959 -5.809 34.135 1.00 96.12 92 LEU A CA 1
ATOM 691 C C . LEU A 1 92 ? -13.570 -5.289 35.525 1.00 96.12 92 LEU A C 1
ATOM 693 O O . LEU A 1 92 ? -13.980 -5.875 36.530 1.00 96.12 92 LEU A O 1
ATOM 697 N N . LEU A 1 93 ? -12.838 -4.172 35.595 1.00 94.38 93 LEU A N 1
ATOM 698 C CA . LEU A 1 93 ? -12.470 -3.537 36.865 1.00 94.38 93 LEU A CA 1
ATOM 699 C C . LEU A 1 93 ? -13.708 -3.112 37.660 1.00 94.38 93 LEU A C 1
ATOM 701 O O . LEU A 1 93 ? -13.797 -3.382 38.858 1.00 94.38 93 LEU A O 1
ATOM 705 N N . ASN A 1 94 ? -14.703 -2.520 37.002 1.00 96.00 94 ASN A N 1
ATOM 706 C CA . ASN A 1 94 ? -15.938 -2.127 37.663 1.00 96.00 94 ASN A CA 1
ATOM 707 C C . ASN A 1 94 ? -16.711 -3.325 38.221 1.00 96.00 94 ASN A C 1
ATOM 709 O O . ASN A 1 94 ? -17.286 -3.224 39.301 1.00 96.00 94 ASN A O 1
ATOM 713 N N . ASN A 1 95 ? -16.740 -4.459 37.517 1.00 93.88 95 ASN A N 1
ATOM 714 C CA . ASN A 1 95 ? -17.377 -5.680 38.015 1.00 93.88 95 ASN A CA 1
ATOM 715 C C . ASN A 1 95 ? -16.686 -6.214 39.280 1.00 93.88 95 ASN A C 1
ATOM 717 O O . ASN A 1 95 ? -17.358 -6.743 40.165 1.00 93.88 95 ASN A O 1
ATOM 721 N N . VAL A 1 96 ? -15.364 -6.049 39.401 1.00 93.88 96 VAL A N 1
ATOM 722 C CA . VAL A 1 96 ? -14.632 -6.351 40.642 1.00 93.88 96 VAL A CA 1
ATOM 723 C C . VAL A 1 96 ? -15.012 -5.361 41.743 1.00 93.88 96 VAL A C 1
ATOM 725 O O . VAL A 1 96 ? -15.352 -5.784 42.847 1.00 93.88 96 VAL A O 1
ATOM 728 N N . THR A 1 97 ? -15.026 -4.060 41.445 1.00 91.69 97 THR A N 1
ATOM 729 C CA . THR A 1 97 ? -15.444 -3.018 42.397 1.00 91.69 97 THR A CA 1
ATOM 730 C C . THR A 1 97 ? -16.856 -3.275 42.919 1.00 91.69 97 THR A C 1
ATOM 732 O O . THR A 1 97 ? -17.064 -3.284 44.128 1.00 91.69 97 THR A O 1
ATOM 735 N N . ALA A 1 98 ? -17.812 -3.577 42.038 1.00 91.81 98 ALA A N 1
ATOM 736 C CA . ALA A 1 98 ? -19.213 -3.809 42.387 1.00 91.81 98 ALA A CA 1
ATOM 737 C C . ALA A 1 98 ? -19.414 -4.960 43.390 1.00 91.81 98 ALA A C 1
ATOM 739 O O . ALA A 1 98 ? -20.321 -4.892 44.216 1.00 91.81 98 ALA A O 1
ATOM 740 N N . LYS A 1 99 ? -18.551 -5.989 43.368 1.00 92.31 99 LYS A N 1
ATOM 741 C CA . LYS A 1 99 ? -18.574 -7.096 44.345 1.00 92.31 99 LYS A CA 1
ATOM 742 C C . LYS A 1 99 ? -18.152 -6.665 45.752 1.00 92.31 99 LYS A C 1
ATOM 744 O O . LYS A 1 99 ? -18.573 -7.284 46.724 1.00 92.31 99 LYS A O 1
ATOM 749 N N . ASN A 1 100 ? -17.328 -5.623 45.857 1.00 88.00 100 ASN A N 1
ATOM 750 C CA . ASN A 1 100 ? -16.755 -5.144 47.118 1.00 88.00 100 ASN A CA 1
ATOM 751 C C . ASN A 1 100 ? -17.542 -3.982 47.741 1.00 88.00 100 ASN A C 1
ATOM 753 O O . ASN A 1 100 ? -17.264 -3.588 48.873 1.00 88.00 100 ASN A O 1
ATOM 757 N N . VAL A 1 101 ? -18.514 -3.439 47.009 1.00 91.19 101 VAL A N 1
ATOM 758 C CA . VAL A 1 101 ? -19.380 -2.350 47.453 1.00 91.19 101 VAL A CA 1
ATOM 759 C C . VAL A 1 101 ? -20.433 -2.866 48.432 1.00 91.19 101 VAL A C 1
ATOM 761 O O . VAL A 1 101 ? -21.138 -3.846 48.171 1.00 91.19 101 VAL A O 1
ATOM 764 N N . THR A 1 102 ? -20.582 -2.175 49.559 1.00 90.25 102 THR A N 1
ATOM 765 C CA . THR A 1 102 ? -21.461 -2.610 50.648 1.00 90.25 102 THR A CA 1
ATOM 766 C C . THR A 1 102 ? -22.767 -1.827 50.716 1.00 90.25 102 THR A C 1
ATOM 768 O O . THR A 1 102 ? -23.802 -2.427 51.023 1.00 90.25 102 THR A O 1
ATOM 771 N N . THR A 1 103 ? -22.767 -0.535 50.368 1.00 92.12 103 THR A N 1
ATOM 772 C CA . THR A 1 103 ? -23.973 0.301 50.463 1.00 92.12 103 THR A CA 1
ATOM 773 C C . THR A 1 103 ? -24.935 0.073 49.293 1.00 92.12 103 THR A C 1
ATOM 775 O O . THR A 1 103 ? -24.525 -0.150 48.152 1.00 92.12 103 THR A O 1
ATOM 778 N N . SER A 1 104 ? -26.245 0.152 49.551 1.00 92.06 104 SER A N 1
ATOM 779 C CA . SER A 1 104 ? -27.271 0.013 48.503 1.00 92.06 104 SER A CA 1
ATOM 780 C C . SER A 1 104 ? -27.136 1.084 47.420 1.00 92.06 104 SER A C 1
ATOM 782 O O . SER A 1 104 ? -27.273 0.780 46.237 1.00 92.06 104 SER A O 1
ATOM 784 N N . GLN A 1 105 ? -26.807 2.318 47.817 1.00 92.44 105 GLN A N 1
ATOM 785 C CA . GLN A 1 105 ? -26.618 3.431 46.891 1.00 92.44 105 GLN A CA 1
ATOM 786 C C . GLN A 1 105 ? -25.471 3.154 45.915 1.00 92.44 105 GLN A C 1
ATOM 788 O O . GLN A 1 105 ? -25.652 3.262 44.704 1.00 92.44 105 GLN A O 1
ATOM 793 N N . ASN A 1 106 ? -24.311 2.734 46.419 1.00 93.88 106 ASN A N 1
ATOM 794 C CA . ASN A 1 106 ? -23.166 2.449 45.566 1.00 93.88 106 ASN A CA 1
ATOM 795 C C . ASN A 1 106 ? -23.395 1.218 44.681 1.00 93.88 106 ASN A C 1
ATOM 797 O O . ASN A 1 106 ? -22.946 1.211 43.536 1.00 93.88 106 ASN A O 1
ATOM 801 N N . LYS A 1 107 ? -24.131 0.199 45.154 1.00 95.00 107 LYS A N 1
ATOM 802 C CA . LYS A 1 107 ? -24.520 -0.953 44.318 1.00 95.00 107 LYS A CA 1
ATOM 803 C C . LYS A 1 107 ? -25.345 -0.512 43.112 1.00 95.00 107 LYS A C 1
ATOM 805 O O . LYS A 1 107 ? -25.050 -0.929 41.995 1.00 95.00 107 LYS A O 1
ATOM 810 N N . ILE A 1 108 ? -26.330 0.363 43.327 1.00 95.94 108 ILE A N 1
ATOM 811 C CA . ILE A 1 108 ? -27.150 0.936 42.251 1.00 95.94 108 ILE A CA 1
ATOM 812 C C . ILE A 1 108 ? -26.282 1.766 41.299 1.00 95.94 108 ILE A C 1
ATOM 814 O O . ILE A 1 108 ? -26.352 1.576 40.086 1.00 95.94 108 ILE A O 1
ATOM 818 N N . THR A 1 109 ? -25.420 2.639 41.830 1.00 96.31 109 THR A N 1
ATOM 819 C CA . THR A 1 109 ? -24.501 3.455 41.021 1.00 96.31 109 THR A CA 1
ATOM 820 C C . THR A 1 109 ? -23.617 2.586 40.121 1.00 96.31 109 THR A C 1
ATOM 822 O O . THR A 1 109 ? -23.524 2.844 38.920 1.00 96.31 109 THR A O 1
ATOM 825 N N . MET A 1 110 ? -23.018 1.525 40.673 1.00 97.25 110 MET A N 1
ATOM 826 C CA . MET A 1 110 ? -22.179 0.588 39.922 1.00 97.25 110 MET A CA 1
ATOM 827 C C . MET A 1 110 ? -22.974 -0.199 38.872 1.00 97.25 110 MET A C 1
ATOM 829 O O . MET A 1 110 ? -22.512 -0.352 37.742 1.00 97.25 110 MET A O 1
ATOM 833 N N . ALA A 1 111 ? -24.180 -0.665 39.204 1.00 96.81 111 ALA A N 1
ATOM 834 C CA . ALA A 1 111 ? -25.043 -1.366 38.254 1.00 96.81 111 ALA A CA 1
ATOM 835 C C . ALA A 1 111 ? -25.429 -0.469 37.065 1.00 96.81 111 ALA A C 1
ATOM 837 O O . ALA A 1 111 ? -25.337 -0.891 35.909 1.00 96.81 111 ALA A O 1
ATOM 838 N N . ASN A 1 112 ? -25.790 0.788 37.337 1.00 96.88 112 ASN A N 1
ATOM 839 C CA . ASN A 1 112 ? -26.167 1.756 36.311 1.00 96.88 112 ASN A CA 1
ATOM 840 C C . ASN A 1 112 ? -24.997 2.076 35.375 1.00 96.88 112 ASN A C 1
ATOM 842 O O . ASN A 1 112 ? -25.162 2.041 34.154 1.00 96.88 112 ASN A O 1
ATOM 846 N N . ILE A 1 113 ? -23.806 2.353 35.922 1.00 97.38 113 ILE A N 1
ATOM 847 C CA . ILE A 1 113 ? -22.650 2.684 35.082 1.00 97.38 113 ILE A CA 1
ATOM 848 C C . ILE A 1 113 ? -22.156 1.475 34.280 1.00 97.38 113 ILE A C 1
ATOM 850 O O . ILE A 1 113 ? -21.812 1.635 33.109 1.00 97.38 113 ILE A O 1
ATOM 854 N N . ASN A 1 114 ? -22.197 0.263 34.846 1.00 97.38 114 ASN A N 1
ATOM 855 C CA . ASN A 1 114 ? -21.834 -0.956 34.118 1.00 97.38 114 ASN A CA 1
ATOM 856 C C . ASN A 1 114 ? -22.811 -1.244 32.982 1.00 97.38 114 ASN A C 1
ATOM 858 O O . ASN A 1 114 ? -22.379 -1.604 31.888 1.00 97.38 114 ASN A O 1
ATOM 862 N N . THR A 1 115 ? -24.109 -1.036 33.213 1.00 97.88 115 THR A N 1
ATOM 863 C CA . THR A 1 115 ? -25.138 -1.176 32.174 1.00 97.88 115 THR A CA 1
ATOM 864 C C . THR A 1 115 ? -24.913 -0.166 31.049 1.00 97.88 115 THR A C 1
ATOM 866 O O . THR A 1 115 ? -24.898 -0.542 29.877 1.00 97.88 115 THR A O 1
ATOM 869 N N . ALA A 1 116 ? -24.662 1.102 31.391 1.00 97.00 116 ALA A N 1
ATOM 870 C CA . ALA A 1 116 ? -24.388 2.150 30.410 1.00 97.00 116 ALA A CA 1
ATOM 871 C C . ALA A 1 116 ? -23.120 1.866 29.587 1.00 97.00 116 ALA A C 1
ATOM 873 O O . ALA A 1 116 ? -23.149 1.975 28.361 1.00 97.00 116 ALA A O 1
ATOM 874 N N . LEU A 1 117 ? -22.020 1.472 30.239 1.00 97.38 117 LEU A N 1
ATOM 875 C CA . LEU A 1 117 ? -20.759 1.154 29.567 1.00 97.38 117 LEU A CA 1
ATOM 876 C C . LEU A 1 117 ? -20.907 -0.069 28.652 1.00 97.38 117 LEU A C 1
ATOM 878 O O . LEU A 1 117 ? -20.534 0.004 27.483 1.00 97.38 117 LEU A O 1
ATOM 882 N N . SER A 1 118 ? -21.524 -1.150 29.143 1.00 97.62 118 SER A N 1
ATOM 883 C CA . SER A 1 118 ? -21.752 -2.376 28.361 1.00 97.62 118 SER A CA 1
ATOM 884 C C . SER A 1 118 ? -22.612 -2.118 27.120 1.00 97.62 118 SER A C 1
ATOM 886 O O . SER A 1 118 ? -22.308 -2.621 26.042 1.00 97.62 118 SER A O 1
ATOM 888 N N . GLY A 1 119 ? -23.659 -1.292 27.238 1.00 97.12 119 GLY A N 1
ATOM 889 C CA . GLY A 1 119 ? -24.514 -0.938 26.100 1.00 97.12 119 GLY A CA 1
ATOM 890 C C . GLY A 1 119 ? -23.777 -0.158 25.005 1.00 97.12 119 GLY A C 1
ATOM 891 O O . GLY A 1 119 ? -24.008 -0.382 23.812 1.00 97.12 119 GLY A O 1
ATOM 892 N N . VAL A 1 120 ? -22.857 0.732 25.390 1.00 96.25 120 VAL A N 1
ATOM 893 C CA . VAL A 1 120 ? -22.034 1.490 24.434 1.00 96.25 120 VAL A CA 1
ATOM 894 C C . VAL A 1 120 ? -20.964 0.600 23.799 1.00 96.25 120 VAL A C 1
ATOM 896 O O . VAL A 1 120 ? -20.761 0.706 22.592 1.00 96.25 120 VAL A O 1
ATOM 899 N N . ILE A 1 121 ? -20.343 -0.310 24.560 1.00 97.12 121 ILE A N 1
ATOM 900 C CA . ILE A 1 121 ? -19.413 -1.320 24.022 1.00 97.12 121 ILE A CA 1
ATOM 901 C C . ILE A 1 121 ? -20.112 -2.166 22.954 1.00 97.12 121 ILE A C 1
ATOM 903 O O . ILE A 1 121 ? -19.629 -2.234 21.829 1.00 97.12 121 ILE A O 1
ATOM 907 N N . LEU A 1 122 ? -21.297 -2.710 23.252 1.00 96.38 122 LEU A N 1
ATOM 908 C CA . LEU A 1 122 ? -22.056 -3.526 22.298 1.00 96.38 122 LEU A CA 1
ATOM 909 C C . LEU A 1 122 ? -22.404 -2.754 21.014 1.00 96.38 122 LEU A C 1
ATOM 911 O O . LEU A 1 122 ? -22.387 -3.304 19.913 1.00 96.38 122 LEU A O 1
ATOM 915 N N . SER A 1 123 ? -22.739 -1.469 21.144 1.00 93.19 123 SER A N 1
ATOM 916 C CA . SER A 1 123 ? -23.024 -0.607 19.991 1.00 93.19 123 SER A CA 1
ATOM 917 C C . SER A 1 123 ? -21.767 -0.360 19.147 1.00 93.19 123 SER A C 1
ATOM 919 O O . SER A 1 123 ? -21.830 -0.419 17.920 1.00 93.19 123 SER A O 1
ATOM 921 N N . ALA A 1 124 ? -20.624 -0.139 19.800 1.00 94.69 124 ALA A N 1
ATOM 922 C CA . ALA A 1 124 ? -19.330 0.043 19.151 1.00 94.69 124 ALA A CA 1
ATOM 923 C C . ALA A 1 124 ? -18.860 -1.228 18.425 1.00 94.69 124 ALA A C 1
ATOM 925 O O . ALA A 1 124 ? -18.405 -1.146 17.288 1.00 94.69 124 ALA A O 1
ATOM 926 N N . GLU A 1 125 ? -19.027 -2.405 19.031 1.00 95.00 125 GLU A N 1
ATOM 927 C CA . GLU A 1 125 ? -18.703 -3.698 18.411 1.00 95.00 125 GLU A CA 1
ATOM 928 C C . GLU A 1 125 ? -19.536 -3.948 17.145 1.00 95.00 125 GLU A C 1
ATOM 930 O O . GLU A 1 125 ? -19.001 -4.374 16.122 1.00 95.00 125 GLU A O 1
ATOM 935 N N . LYS A 1 126 ? -20.829 -3.598 17.156 1.00 91.25 126 LYS A N 1
ATOM 936 C CA . LYS A 1 126 ? -21.682 -3.672 15.956 1.00 91.25 126 LYS A CA 1
ATOM 937 C C . LYS A 1 126 ? -21.234 -2.712 14.851 1.00 91.25 126 LYS A C 1
ATOM 939 O O . LYS A 1 126 ? -21.246 -3.085 13.678 1.00 91.25 126 LYS A O 1
ATOM 944 N N . ALA A 1 127 ? -20.853 -1.484 15.206 1.00 87.50 127 ALA A N 1
ATOM 945 C CA . ALA A 1 127 ? -20.327 -0.514 14.245 1.00 87.50 127 ALA A CA 1
ATOM 946 C C . ALA A 1 127 ? -19.003 -0.999 13.632 1.00 87.50 127 ALA A C 1
ATOM 948 O O . ALA A 1 127 ? -18.813 -0.916 12.416 1.00 87.50 127 ALA A O 1
ATOM 949 N N . LEU A 1 128 ? -18.128 -1.577 14.460 1.00 89.31 128 LEU A N 1
ATOM 950 C CA . LEU A 1 128 ? -16.878 -2.188 14.028 1.00 89.31 128 LEU A CA 1
ATOM 951 C C . LEU A 1 128 ? -17.131 -3.313 13.017 1.00 89.31 128 LEU A C 1
ATOM 953 O O . LEU A 1 128 ? -16.546 -3.290 11.937 1.00 89.31 128 LEU A O 1
ATOM 957 N N . GLU A 1 129 ? -18.042 -4.239 13.311 1.00 87.88 129 GLU A N 1
ATOM 958 C CA . GLU A 1 129 ? -18.365 -5.352 12.410 1.00 87.88 129 GLU A CA 1
ATOM 959 C C . GLU A 1 129 ? -18.892 -4.866 11.051 1.00 87.88 129 GLU A C 1
ATOM 961 O O . GLU A 1 129 ? -18.389 -5.253 9.994 1.00 87.88 129 GLU A O 1
ATOM 966 N N . LYS A 1 130 ? -19.837 -3.917 11.064 1.00 82.75 130 LYS A N 1
ATOM 967 C CA . LYS A 1 130 ? -20.355 -3.290 9.838 1.00 82.75 130 LYS A CA 1
ATOM 968 C C . LYS A 1 130 ? -19.235 -2.638 9.017 1.00 82.75 130 LYS A C 1
ATOM 970 O O . LYS A 1 130 ? -19.203 -2.768 7.794 1.00 82.75 130 LYS A O 1
ATOM 975 N N . SER A 1 131 ? -18.319 -1.935 9.681 1.00 78.00 131 SER A N 1
ATOM 976 C CA . SER A 1 131 ? -17.210 -1.239 9.020 1.00 78.00 131 SER A CA 1
ATOM 977 C C . SER A 1 131 ? -16.168 -2.197 8.425 1.00 78.00 131 SER A C 1
ATOM 979 O O . SER A 1 131 ? -15.662 -1.942 7.332 1.00 78.00 131 SER A O 1
ATOM 981 N N . LYS A 1 132 ? -15.918 -3.347 9.068 1.00 76.62 132 LYS A N 1
ATOM 982 C CA . LYS A 1 132 ? -15.083 -4.430 8.524 1.00 76.62 132 LYS A CA 1
ATOM 983 C C . LYS A 1 132 ? -15.693 -5.037 7.260 1.00 76.62 132 LYS A C 1
ATOM 985 O O . LYS A 1 132 ? -14.976 -5.225 6.280 1.00 76.62 132 LYS A O 1
ATOM 990 N N . GLY A 1 133 ? -17.010 -5.253 7.237 1.00 71.75 133 GLY A N 1
ATOM 991 C CA . GLY A 1 133 ? -17.720 -5.720 6.039 1.00 71.75 133 GLY A CA 1
ATOM 992 C C . GLY A 1 133 ? -17.599 -4.762 4.845 1.00 71.75 133 GLY A C 1
ATOM 993 O O . GLY A 1 133 ? -17.423 -5.202 3.712 1.00 71.75 133 GLY A O 1
ATOM 994 N N . LEU A 1 134 ? -17.620 -3.448 5.092 1.00 66.25 134 LEU A N 1
ATOM 995 C CA . LEU A 1 134 ? -17.404 -2.425 4.059 1.00 66.25 134 LEU A CA 1
ATOM 996 C C . LEU A 1 134 ? -15.953 -2.393 3.551 1.00 66.25 134 LEU A C 1
ATOM 998 O O . LEU A 1 134 ? -15.730 -2.202 2.356 1.00 66.25 134 LEU A O 1
ATOM 1002 N N . LEU A 1 135 ? -14.971 -2.604 4.434 1.00 63.72 135 LEU A N 1
ATOM 1003 C CA . LEU A 1 135 ? -13.558 -2.703 4.054 1.00 63.72 135 LEU A CA 1
ATOM 1004 C C . LEU A 1 135 ? -13.238 -3.964 3.250 1.00 63.72 135 LEU A C 1
ATOM 1006 O O . LEU A 1 135 ? -12.372 -3.902 2.386 1.00 63.72 135 LEU A O 1
ATOM 1010 N N . ALA A 1 136 ? -13.931 -5.080 3.486 1.00 61.22 136 ALA A N 1
ATOM 1011 C CA . ALA A 1 136 ? -13.694 -6.326 2.755 1.00 61.22 136 ALA A CA 1
ATOM 1012 C C . ALA A 1 136 ? -13.888 -6.182 1.229 1.00 61.22 136 ALA A C 1
ATOM 1014 O O . ALA A 1 136 ? -13.318 -6.951 0.460 1.00 61.22 136 ALA A O 1
ATOM 1015 N N . GLY A 1 137 ? -14.654 -5.178 0.782 1.00 62.75 137 GLY A N 1
ATOM 1016 C CA . GLY A 1 137 ? -14.815 -4.836 -0.634 1.00 62.75 137 GLY A CA 1
ATOM 1017 C C . GLY A 1 137 ? -13.774 -3.858 -1.196 1.00 62.75 137 GLY A C 1
ATOM 1018 O O . GLY A 1 137 ? -13.776 -3.606 -2.400 1.00 62.75 137 GLY A O 1
ATOM 1019 N N . ILE A 1 138 ? -12.900 -3.282 -0.363 1.00 66.62 138 ILE A N 1
ATOM 1020 C CA . ILE A 1 138 ? -11.901 -2.285 -0.765 1.00 66.62 138 ILE A CA 1
ATOM 1021 C C . ILE A 1 138 ? -10.513 -2.918 -0.696 1.00 66.62 138 ILE A C 1
ATOM 1023 O O . ILE A 1 138 ? -9.978 -3.150 0.387 1.00 66.62 138 ILE A O 1
ATOM 1027 N N . LYS A 1 139 ? -9.894 -3.154 -1.855 1.00 82.06 139 LYS A N 1
ATOM 1028 C CA . LYS A 1 139 ? -8.498 -3.594 -1.897 1.00 82.06 139 LYS A CA 1
ATOM 1029 C C . LYS A 1 139 ? -7.592 -2.426 -1.480 1.00 82.06 139 LYS A C 1
ATOM 1031 O O . LYS A 1 139 ? -7.712 -1.327 -2.027 1.00 82.06 139 LYS A O 1
ATOM 1036 N N . SER A 1 140 ? -6.730 -2.628 -0.485 1.00 85.38 140 SER A N 1
ATOM 1037 C CA . SER A 1 140 ? -5.949 -1.538 0.116 1.00 85.38 140 SER A CA 1
ATOM 1038 C C . SER A 1 140 ? -4.664 -1.229 -0.656 1.00 85.38 140 SER A C 1
ATOM 1040 O O . SER A 1 140 ? -4.203 -2.030 -1.468 1.00 85.38 140 SER A O 1
ATOM 1042 N N . PHE A 1 141 ? -4.059 -0.068 -0.399 1.00 89.81 141 PHE A N 1
ATOM 1043 C CA . PHE A 1 141 ? -2.760 0.270 -0.985 1.00 89.81 141 PHE A CA 1
ATOM 1044 C C . PHE A 1 141 ? -1.638 -0.648 -0.479 1.00 89.81 141 PHE A C 1
ATOM 1046 O O . PHE A 1 141 ? -0.725 -0.985 -1.223 1.00 89.81 141 PHE A O 1
ATOM 1053 N N . GLU A 1 142 ? -1.721 -1.107 0.768 1.00 89.31 142 GLU A N 1
ATOM 1054 C CA . GLU A 1 142 ? -0.761 -2.057 1.331 1.00 89.31 142 GLU A CA 1
ATOM 1055 C C . GLU A 1 142 ? -0.827 -3.412 0.613 1.00 89.31 142 GLU A C 1
ATOM 1057 O O . GLU A 1 142 ? 0.215 -3.997 0.336 1.00 89.31 142 GLU A O 1
ATOM 1062 N N . ASP A 1 143 ? -2.027 -3.886 0.250 1.00 91.56 143 ASP A N 1
ATOM 1063 C CA . ASP A 1 143 ? -2.189 -5.099 -0.567 1.00 91.56 143 ASP A CA 1
ATOM 1064 C C . ASP A 1 143 ? -1.637 -4.901 -1.989 1.00 91.56 143 ASP A C 1
ATOM 1066 O O . ASP A 1 143 ? -1.005 -5.801 -2.537 1.00 91.56 143 ASP A O 1
ATOM 1070 N N . PHE A 1 144 ? -1.787 -3.700 -2.563 1.00 96.06 144 PHE A N 1
ATOM 1071 C CA . PHE A 1 144 ? -1.147 -3.343 -3.834 1.00 96.06 144 PHE A CA 1
ATOM 1072 C C . PHE A 1 144 ? 0.381 -3.451 -3.752 1.00 96.06 144 PHE A C 1
ATOM 1074 O O . PHE A 1 144 ? 0.983 -4.143 -4.572 1.00 96.06 144 PHE A O 1
ATOM 1081 N N . LEU A 1 145 ? 1.002 -2.818 -2.750 1.00 96.56 145 LEU A N 1
ATOM 1082 C CA . LEU A 1 145 ? 2.454 -2.879 -2.547 1.00 96.56 145 LEU A CA 1
ATOM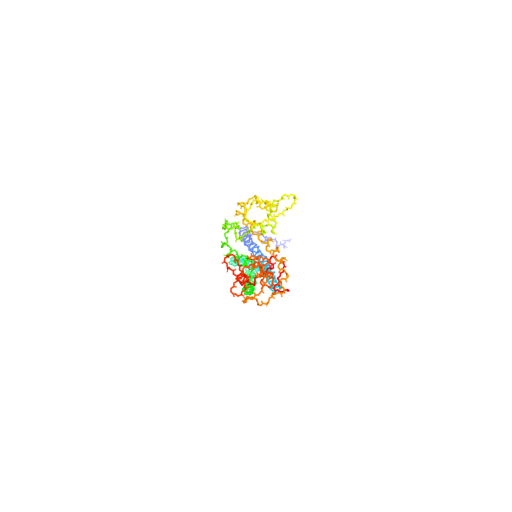 1083 C C . LEU A 1 145 ? 2.926 -4.307 -2.280 1.00 96.56 145 LEU A C 1
ATOM 1085 O O . LEU A 1 145 ? 3.957 -4.718 -2.808 1.00 96.56 145 LEU A O 1
ATOM 1089 N N . LYS A 1 146 ? 2.167 -5.073 -1.486 1.00 95.94 146 LYS A N 1
ATOM 1090 C CA . LYS A 1 146 ? 2.488 -6.469 -1.198 1.00 95.94 146 LYS A CA 1
ATOM 1091 C C . LYS A 1 146 ? 2.488 -7.304 -2.476 1.00 95.94 146 LYS A C 1
ATOM 1093 O O . LYS A 1 146 ? 3.459 -8.005 -2.716 1.00 95.94 146 LYS A O 1
ATOM 1098 N N . LYS A 1 147 ? 1.442 -7.215 -3.299 1.00 96.75 147 LYS A N 1
ATOM 1099 C CA . LYS A 1 147 ? 1.367 -7.959 -4.565 1.00 96.75 147 LYS A CA 1
ATOM 1100 C C . LYS A 1 147 ? 2.490 -7.583 -5.510 1.00 96.75 147 LYS A C 1
ATOM 1102 O O . LYS A 1 147 ? 3.084 -8.462 -6.116 1.00 96.75 14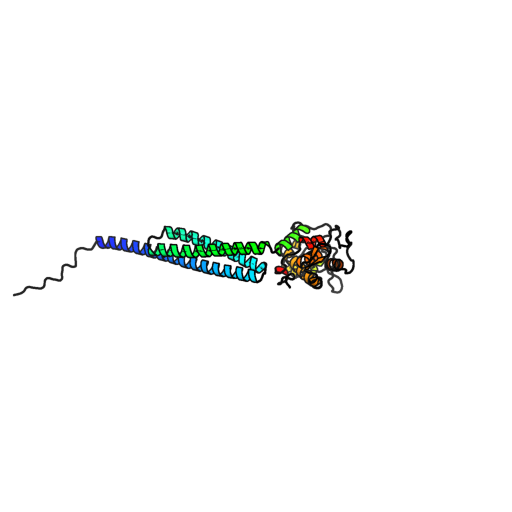7 LYS A O 1
ATOM 1107 N N . LEU A 1 148 ? 2.803 -6.295 -5.603 1.00 97.56 148 LEU A N 1
ATOM 1108 C CA . LEU A 1 148 ? 3.916 -5.840 -6.419 1.00 97.56 148 LEU A CA 1
ATOM 1109 C C . LEU A 1 148 ? 5.231 -6.454 -5.915 1.00 97.56 148 LEU A C 1
ATOM 1111 O O . LEU A 1 148 ? 5.924 -7.107 -6.681 1.00 97.56 148 LEU A O 1
ATOM 1115 N N . ALA A 1 149 ? 5.523 -6.369 -4.615 1.00 97.56 149 ALA A N 1
ATOM 1116 C CA . ALA A 1 149 ? 6.702 -7.011 -4.030 1.00 97.56 149 ALA A CA 1
ATOM 1117 C C . ALA A 1 149 ? 6.720 -8.541 -4.210 1.00 97.56 149 ALA A C 1
ATOM 1119 O O . ALA A 1 149 ? 7.785 -9.115 -4.428 1.00 97.56 149 ALA A O 1
ATOM 1120 N N . ASP A 1 150 ? 5.562 -9.206 -4.132 1.00 97.31 150 ASP A N 1
ATOM 1121 C CA . ASP A 1 150 ? 5.435 -10.650 -4.359 1.00 97.31 150 ASP A CA 1
ATOM 1122 C C . ASP A 1 150 ? 5.808 -11.022 -5.808 1.00 97.31 150 ASP A C 1
ATOM 1124 O O . ASP A 1 150 ? 6.455 -12.047 -6.019 1.00 97.31 150 ASP A O 1
ATOM 1128 N N . HIS A 1 151 ? 5.438 -10.190 -6.790 1.00 95.19 151 HIS A N 1
ATOM 1129 C CA . HIS A 1 151 ? 5.823 -10.358 -8.197 1.00 95.19 151 HIS A CA 1
ATOM 1130 C C . HIS A 1 151 ? 7.313 -10.075 -8.446 1.00 95.19 151 HIS A C 1
ATOM 1132 O O . HIS A 1 151 ? 7.923 -10.756 -9.267 1.00 95.19 151 HIS A O 1
ATOM 1138 N N . GLU A 1 152 ? 7.891 -9.095 -7.747 1.00 95.56 152 GLU A N 1
ATOM 1139 C CA . GLU A 1 152 ? 9.267 -8.642 -7.983 1.00 95.56 152 GLU A CA 1
ATOM 1140 C C . GLU A 1 152 ? 10.324 -9.498 -7.265 1.00 95.56 152 GLU A C 1
ATOM 1142 O O . GLU A 1 152 ? 11.293 -9.949 -7.878 1.00 95.56 152 GLU A O 1
ATOM 1147 N N . SER A 1 153 ? 10.171 -9.738 -5.959 1.00 96.94 153 SER A N 1
ATOM 1148 C CA . SER A 1 153 ? 11.181 -10.454 -5.162 1.00 96.94 153 SER A CA 1
ATOM 1149 C C . SER A 1 153 ? 10.636 -11.372 -4.069 1.00 96.94 153 SER A C 1
ATOM 1151 O O . SER A 1 153 ? 11.415 -11.954 -3.313 1.00 96.94 153 SER A O 1
ATOM 1153 N N . GLY A 1 154 ? 9.315 -11.485 -3.923 1.00 96.00 154 GLY A N 1
ATOM 1154 C CA . GLY A 1 154 ? 8.715 -12.147 -2.762 1.00 96.00 154 GLY A CA 1
ATOM 1155 C C . GLY A 1 154 ? 8.850 -11.343 -1.463 1.00 96.00 154 GLY A C 1
ATOM 1156 O O . GLY A 1 154 ? 8.678 -11.903 -0.381 1.00 96.00 154 GLY A O 1
ATOM 1157 N N . GLY A 1 155 ? 9.181 -10.049 -1.547 1.00 96.62 155 GLY A N 1
ATOM 1158 C CA . GLY A 1 155 ? 9.364 -9.188 -0.377 1.00 96.62 155 GLY A CA 1
ATOM 1159 C C . GLY A 1 155 ? 10.796 -9.095 0.163 1.00 96.62 155 GLY A C 1
ATOM 1160 O O . GLY A 1 155 ? 10.988 -8.521 1.233 1.00 96.62 155 GLY A O 1
ATOM 1161 N N . ASP A 1 156 ? 11.799 -9.641 -0.531 1.00 98.12 156 ASP A N 1
ATOM 1162 C CA . ASP A 1 156 ? 13.192 -9.631 -0.068 1.00 98.12 156 ASP A CA 1
ATOM 1163 C C . ASP A 1 156 ? 13.876 -8.277 -0.332 1.00 98.12 156 ASP A C 1
ATOM 1165 O O . ASP A 1 156 ? 14.082 -7.880 -1.478 1.00 98.12 156 ASP A O 1
ATOM 1169 N N . TYR A 1 157 ? 14.269 -7.577 0.736 1.00 98.25 157 TYR A N 1
ATOM 1170 C CA . TYR A 1 157 ? 14.973 -6.290 0.674 1.00 98.25 157 TYR A CA 1
ATOM 1171 C C . TYR A 1 157 ? 16.441 -6.394 0.243 1.00 98.25 157 TYR A C 1
ATOM 1173 O O . TYR A 1 157 ? 17.038 -5.383 -0.128 1.00 98.25 157 TYR A O 1
ATOM 1181 N N . LYS A 1 158 ? 17.046 -7.583 0.309 1.00 98.25 158 LYS A N 1
ATOM 1182 C CA . LYS A 1 158 ? 18.492 -7.781 0.128 1.00 98.25 158 LYS A CA 1
ATOM 1183 C C . LYS A 1 158 ? 18.855 -8.403 -1.213 1.00 98.25 158 LYS A C 1
ATOM 1185 O O . LYS A 1 158 ? 20.042 -8.483 -1.533 1.00 98.25 158 LYS A O 1
ATOM 1190 N N . VAL A 1 159 ? 17.867 -8.838 -1.990 1.00 97.81 159 VAL A N 1
ATOM 1191 C CA . VAL A 1 159 ? 18.107 -9.492 -3.276 1.00 97.81 159 VAL A CA 1
ATOM 1192 C C . VAL A 1 159 ? 18.573 -8.494 -4.339 1.00 97.81 159 VAL A C 1
ATOM 1194 O O . VAL A 1 159 ? 18.183 -7.327 -4.358 1.00 97.81 159 VAL A O 1
ATOM 1197 N N . VAL A 1 160 ? 19.405 -8.978 -5.255 1.00 97.75 160 VAL A N 1
ATOM 1198 C CA . VAL A 1 160 ? 19.775 -8.288 -6.491 1.00 97.75 160 VAL A CA 1
ATOM 1199 C C . VAL A 1 160 ? 19.625 -9.297 -7.618 1.00 97.75 160 VAL A C 1
ATOM 1201 O O . VAL A 1 160 ? 20.210 -10.378 -7.532 1.00 97.75 160 VAL A O 1
ATOM 1204 N N . ASN A 1 161 ? 18.840 -8.985 -8.650 1.00 95.12 161 ASN A N 1
ATOM 1205 C CA . ASN A 1 161 ? 18.699 -9.904 -9.781 1.00 95.12 161 ASN A CA 1
ATOM 1206 C C . ASN A 1 161 ? 19.894 -9.818 -10.748 1.00 95.12 161 ASN A C 1
ATOM 1208 O O . ASN A 1 161 ? 20.760 -8.948 -10.638 1.00 95.12 161 ASN A O 1
ATOM 1212 N N . GLY A 1 162 ? 19.932 -10.722 -11.731 1.00 93.56 162 GLY A N 1
ATOM 1213 C CA . GLY A 1 162 ? 21.011 -10.781 -12.725 1.00 93.56 162 GLY A CA 1
ATOM 1214 C C . GLY A 1 162 ? 21.135 -9.545 -13.629 1.00 93.56 162 GLY A C 1
ATOM 1215 O O . GLY A 1 162 ? 22.151 -9.402 -14.297 1.00 93.56 162 GLY A O 1
ATOM 1216 N N . LEU A 1 163 ? 20.133 -8.659 -13.636 1.00 92.12 163 LEU A N 1
ATOM 1217 C CA . LEU A 1 163 ? 20.118 -7.389 -14.370 1.00 92.12 163 LEU A CA 1
ATOM 1218 C C . LEU A 1 163 ? 20.415 -6.178 -13.463 1.00 92.12 163 LEU A C 1
ATOM 1220 O O . LEU A 1 163 ? 20.236 -5.039 -13.881 1.00 92.12 163 LEU A O 1
ATOM 1224 N N . GLY A 1 164 ? 20.827 -6.409 -12.213 1.00 95.19 164 GLY A N 1
ATOM 1225 C CA . GLY A 1 164 ? 21.272 -5.364 -11.290 1.00 95.19 164 GLY A CA 1
ATOM 1226 C C . GLY A 1 164 ? 20.172 -4.686 -10.469 1.00 95.19 164 GLY A C 1
ATOM 1227 O O . GLY A 1 164 ? 20.513 -3.901 -9.586 1.00 95.19 164 GLY A O 1
ATOM 1228 N N . TYR A 1 165 ? 18.892 -5.006 -10.676 1.00 96.62 165 TYR A N 1
ATOM 1229 C CA . TYR A 1 165 ? 17.780 -4.396 -9.936 1.00 96.62 165 TYR A CA 1
ATOM 1230 C C . TYR A 1 165 ? 17.799 -4.760 -8.447 1.00 96.62 165 TYR A C 1
ATOM 1232 O O . TYR A 1 165 ? 18.125 -5.890 -8.074 1.00 96.62 165 TYR A O 1
ATOM 1240 N N . LEU A 1 166 ? 17.449 -3.795 -7.592 1.00 98.31 166 LEU A N 1
ATOM 1241 C CA . LEU A 1 166 ? 17.694 -3.861 -6.152 1.00 98.31 166 LEU A CA 1
ATOM 1242 C C . LEU A 1 166 ? 16.433 -4.106 -5.322 1.00 98.31 166 LEU A C 1
ATOM 1244 O O . LEU A 1 166 ? 15.447 -3.375 -5.424 1.00 98.31 166 LEU A O 1
ATOM 1248 N N . GLY A 1 167 ? 16.547 -5.058 -4.400 1.00 98.25 167 GLY A N 1
ATOM 1249 C CA . GLY A 1 167 ? 15.712 -5.183 -3.215 1.00 98.25 167 GLY A CA 1
ATOM 1250 C C . GLY A 1 167 ? 14.253 -5.524 -3.489 1.00 98.25 167 GLY A C 1
ATOM 1251 O O . GLY A 1 167 ? 13.907 -6.143 -4.500 1.00 98.25 167 GLY A O 1
ATOM 1252 N N . LYS A 1 168 ? 13.394 -5.112 -2.555 1.00 98.44 168 LYS A N 1
ATOM 1253 C CA . LYS A 1 168 ? 12.007 -5.584 -2.440 1.00 98.44 168 LYS A CA 1
ATOM 1254 C C . LYS A 1 168 ? 11.156 -5.331 -3.684 1.00 98.44 168 LYS A C 1
ATOM 1256 O O . LYS A 1 168 ? 10.277 -6.120 -4.010 1.00 98.44 168 LYS A O 1
ATOM 1261 N N . TYR A 1 169 ? 11.411 -4.214 -4.352 1.00 97.94 169 TYR A N 1
ATOM 1262 C CA . TYR A 1 169 ? 10.642 -3.761 -5.509 1.00 97.94 169 TYR A CA 1
ATOM 1263 C C . TYR A 1 169 ? 11.472 -3.750 -6.790 1.00 97.94 169 TYR A C 1
ATOM 1265 O O . TYR A 1 169 ? 11.108 -3.048 -7.729 1.00 97.94 169 TYR A O 1
ATOM 1273 N N . GLN A 1 170 ? 12.621 -4.443 -6.784 1.00 97.69 170 GLN A N 1
ATOM 1274 C CA . GLN A 1 170 ? 13.532 -4.546 -7.923 1.00 97.69 170 GLN A CA 1
ATOM 1275 C C . GLN A 1 170 ? 13.763 -3.180 -8.590 1.00 97.69 170 GLN A C 1
ATOM 1277 O O . GLN A 1 170 ? 13.529 -2.992 -9.778 1.00 97.69 170 GLN A O 1
ATOM 1282 N N . MET A 1 171 ? 14.208 -2.186 -7.813 1.00 97.12 171 MET A N 1
ATOM 1283 C CA . MET A 1 171 ? 14.425 -0.831 -8.327 1.00 97.12 171 MET A CA 1
ATOM 1284 C C . MET A 1 171 ? 15.758 -0.729 -9.072 1.00 97.12 171 MET A C 1
ATOM 1286 O O . MET A 1 171 ? 16.804 -1.107 -8.543 1.00 97.12 171 MET A O 1
ATOM 1290 N N . GLY A 1 172 ? 15.714 -0.188 -10.289 1.00 95.19 172 GLY A N 1
ATOM 1291 C CA . GLY A 1 172 ? 16.895 0.160 -11.081 1.00 95.19 172 GLY A CA 1
ATOM 1292 C C . GLY A 1 172 ? 17.309 1.617 -10.879 1.00 95.19 172 GLY A C 1
ATOM 1293 O O . GLY A 1 172 ? 16.611 2.390 -10.215 1.00 95.19 172 GLY A O 1
ATOM 1294 N N . GLU A 1 173 ? 18.416 2.024 -11.491 1.00 93.88 173 GLU A N 1
ATOM 1295 C CA . GLU A 1 173 ? 18.947 3.385 -11.337 1.00 93.88 173 GLU A CA 1
ATOM 1296 C C . GLU A 1 173 ? 17.980 4.449 -11.851 1.00 93.88 173 GLU A C 1
ATOM 1298 O O . GLU A 1 173 ? 17.788 5.464 -11.187 1.00 93.88 173 GLU A O 1
ATOM 1303 N N . LEU A 1 174 ? 17.315 4.207 -12.988 1.00 92.19 174 LEU A N 1
ATOM 1304 C CA . LEU A 1 174 ? 16.322 5.135 -13.540 1.00 92.19 174 LEU A CA 1
ATOM 1305 C C . LEU A 1 174 ? 15.147 5.344 -12.578 1.00 92.19 174 LEU A C 1
ATOM 1307 O O . LEU A 1 174 ? 14.712 6.475 -12.368 1.00 92.19 174 LEU A O 1
ATOM 1311 N N . ALA A 1 175 ? 14.670 4.269 -11.944 1.00 94.94 175 ALA A N 1
ATOM 1312 C CA . ALA A 1 175 ? 13.594 4.349 -10.960 1.00 94.94 175 ALA A CA 1
ATOM 1313 C C . ALA A 1 175 ? 14.041 5.111 -9.702 1.00 94.94 175 ALA A C 1
ATOM 1315 O O . ALA A 1 175 ? 13.301 5.944 -9.178 1.00 94.94 175 ALA A O 1
ATOM 1316 N N . LEU A 1 176 ? 15.270 4.870 -9.237 1.00 96.19 176 LEU A N 1
ATOM 1317 C CA . LEU A 1 176 ? 15.846 5.582 -8.096 1.00 96.19 176 LEU A CA 1
ATOM 1318 C C . LEU A 1 176 ? 16.157 7.047 -8.415 1.00 96.19 176 LEU A C 1
ATOM 1320 O O . LEU A 1 176 ? 16.064 7.894 -7.528 1.00 96.19 176 LEU A O 1
ATOM 1324 N N . ALA A 1 177 ? 16.466 7.372 -9.664 1.00 94.00 177 ALA A N 1
ATOM 1325 C CA . ALA A 1 177 ? 16.630 8.744 -10.116 1.00 94.00 177 ALA A CA 1
ATOM 1326 C C . ALA A 1 177 ? 15.297 9.488 -10.191 1.00 94.00 177 ALA A C 1
ATOM 1328 O O . ALA A 1 177 ? 15.197 10.607 -9.687 1.00 94.00 177 ALA A O 1
ATOM 1329 N N . ASP A 1 178 ? 14.244 8.851 -10.708 1.00 93.56 178 ASP A N 1
ATOM 1330 C CA . ASP A 1 178 ? 12.881 9.395 -10.658 1.00 93.56 178 ASP A CA 1
ATOM 1331 C C . ASP A 1 178 ? 12.388 9.590 -9.211 1.00 93.56 178 ASP A C 1
ATOM 1333 O O . ASP A 1 178 ? 11.679 10.559 -8.925 1.00 93.56 178 ASP A O 1
ATOM 1337 N N . ALA A 1 179 ? 12.807 8.717 -8.288 1.00 96.19 179 ALA A N 1
ATOM 1338 C CA . ALA A 1 179 ? 12.580 8.866 -6.850 1.00 96.19 179 ALA A CA 1
ATOM 1339 C C . ALA A 1 179 ? 13.437 9.970 -6.195 1.00 96.19 179 ALA A C 1
ATOM 1341 O O . ALA A 1 179 ? 13.196 10.337 -5.045 1.00 96.19 179 ALA A O 1
ATOM 1342 N N . GLY A 1 180 ? 14.454 10.486 -6.893 1.00 95.25 180 GLY A N 1
ATOM 1343 C CA . GLY A 1 180 ? 15.406 11.472 -6.377 1.00 95.25 180 GLY A CA 1
ATOM 1344 C C . GLY A 1 180 ? 16.472 10.900 -5.436 1.00 95.25 180 GLY A C 1
ATOM 1345 O O . GLY A 1 180 ? 17.125 11.662 -4.725 1.00 95.25 180 GLY A O 1
ATOM 1346 N N . PHE A 1 181 ? 16.653 9.579 -5.394 1.00 95.94 181 PHE A N 1
ATOM 1347 C CA . PHE A 1 181 ? 17.646 8.878 -4.568 1.00 95.94 181 PHE A CA 1
ATOM 1348 C C . PHE A 1 181 ? 18.994 8.689 -5.271 1.00 95.94 181 PHE A C 1
ATOM 1350 O O . PHE A 1 181 ? 20.008 8.483 -4.601 1.00 95.94 181 PHE A O 1
ATOM 1357 N N . TYR A 1 182 ? 19.024 8.782 -6.598 1.00 93.88 182 TYR A N 1
ATOM 1358 C CA . TYR A 1 182 ? 20.207 8.459 -7.383 1.00 93.88 182 TYR A CA 1
ATOM 1359 C C . TYR A 1 182 ? 20.416 9.435 -8.539 1.00 93.88 182 TYR A C 1
ATOM 1361 O O . TYR A 1 182 ? 19.458 9.924 -9.131 1.00 93.88 182 TYR A O 1
ATOM 1369 N N . TYR A 1 183 ? 21.671 9.721 -8.857 1.00 86.00 183 TYR A N 1
ATOM 1370 C CA . TYR A 1 183 ? 22.070 10.500 -10.024 1.00 86.00 183 TYR A CA 1
ATOM 1371 C C . TYR A 1 183 ? 23.296 9.833 -10.637 1.00 86.00 183 TYR A C 1
ATOM 1373 O O . TYR A 1 183 ? 24.220 9.520 -9.893 1.00 86.00 183 TYR A O 1
ATOM 1381 N N . GLU A 1 184 ? 23.388 9.677 -11.955 1.00 70.44 184 GLU A N 1
ATOM 1382 C CA . GLU A 1 184 ? 24.682 9.375 -12.572 1.00 70.44 184 GLU A CA 1
ATOM 1383 C C . GLU A 1 184 ? 25.420 10.679 -12.901 1.00 70.44 184 GLU A C 1
ATOM 1385 O O . GLU A 1 184 ? 24.846 11.740 -13.183 1.00 70.44 184 GLU A O 1
ATOM 1390 N N . LYS A 1 185 ? 26.743 10.606 -12.798 1.00 60.38 185 LYS A N 1
ATOM 1391 C CA . LYS A 1 185 ? 27.646 11.712 -13.073 1.00 60.38 185 LYS A CA 1
ATOM 1392 C C . LYS A 1 185 ? 28.065 11.636 -14.535 1.00 60.38 185 LYS A C 1
ATOM 1394 O O . LYS A 1 185 ? 28.702 10.666 -14.921 1.00 60.38 185 LYS A O 1
ATOM 1399 N N . VAL A 1 186 ? 27.843 12.698 -15.310 1.00 58.16 186 VAL A N 1
ATOM 1400 C CA . VAL A 1 186 ? 28.540 12.851 -16.595 1.00 58.16 186 VAL A CA 1
ATOM 1401 C C . VAL A 1 186 ? 29.051 14.273 -16.807 1.00 58.16 186 VAL A C 1
ATOM 1403 O O . VAL A 1 186 ? 28.536 15.249 -16.254 1.00 58.16 186 VAL A O 1
ATOM 1406 N N . GLU A 1 187 ? 30.151 14.360 -17.556 1.00 51.69 187 GLU A N 1
ATOM 1407 C CA . GLU A 1 187 ? 30.915 15.577 -17.827 1.00 51.69 187 GLU A CA 1
ATOM 1408 C C . GLU A 1 187 ? 30.047 16.758 -18.288 1.00 51.69 187 GLU A C 1
ATOM 1410 O O . GLU A 1 187 ? 29.059 16.600 -19.001 1.00 51.69 187 GLU A O 1
ATOM 1415 N N . LYS A 1 188 ? 30.483 17.975 -17.929 1.00 53.56 188 LYS A N 1
ATOM 1416 C CA . LYS A 1 188 ? 29.836 19.264 -18.254 1.00 53.56 188 LYS A CA 1
ATOM 1417 C C . LYS A 1 188 ? 28.518 19.558 -17.519 1.00 53.56 188 LYS A C 1
ATOM 1419 O O . LYS A 1 188 ? 27.718 20.357 -17.993 1.00 53.56 188 LYS A O 1
ATOM 1424 N N . GLY A 1 189 ? 28.326 18.995 -16.325 1.00 51.34 189 GLY A N 1
ATOM 1425 C CA . GLY A 1 189 ? 27.325 19.491 -15.369 1.00 51.34 189 GLY A CA 1
ATOM 1426 C C . GLY A 1 189 ? 25.880 19.057 -15.634 1.00 51.34 189 GLY A C 1
ATOM 1427 O O . GLY A 1 189 ? 24.966 19.677 -15.096 1.00 51.34 189 GLY A O 1
ATOM 1428 N N . ALA A 1 190 ? 25.664 18.003 -16.427 1.00 50.81 190 ALA A N 1
ATOM 1429 C CA . ALA A 1 190 ? 24.352 17.390 -16.618 1.00 50.81 190 ALA A CA 1
ATOM 1430 C C . ALA A 1 190 ? 24.344 15.969 -16.035 1.00 50.81 190 ALA A C 1
ATOM 1432 O O . ALA A 1 190 ? 25.097 15.108 -16.484 1.00 50.81 190 ALA A O 1
ATOM 1433 N N . TYR A 1 191 ? 23.482 15.727 -15.046 1.00 56.53 191 TYR A N 1
ATOM 1434 C CA . TYR A 1 191 ? 23.231 14.387 -14.519 1.00 56.53 191 TYR A CA 1
ATOM 1435 C C . TYR A 1 191 ? 22.420 13.590 -15.550 1.00 56.53 191 TYR A C 1
ATOM 1437 O O . TYR A 1 191 ? 21.368 14.054 -16.002 1.00 56.53 191 TYR A O 1
ATOM 1445 N N . ARG A 1 192 ? 22.915 12.418 -15.947 1.00 60.16 192 ARG A N 1
ATOM 1446 C CA . ARG A 1 192 ? 22.160 11.418 -16.721 1.00 60.16 192 ARG A CA 1
ATOM 1447 C C . ARG A 1 192 ? 22.102 10.132 -15.903 1.00 60.16 192 ARG A C 1
ATOM 1449 O O . ARG A 1 192 ? 22.688 10.104 -14.832 1.00 60.16 192 ARG A O 1
ATOM 1456 N N . VAL A 1 193 ? 21.295 9.170 -16.328 1.00 63.44 193 VAL A N 1
ATOM 1457 C CA . VAL A 1 193 ? 21.333 7.781 -15.857 1.00 63.44 193 VAL A CA 1
ATOM 1458 C C . VAL A 1 193 ? 21.163 6.931 -17.109 1.00 63.44 193 VAL A C 1
ATOM 1460 O O . VAL A 1 193 ? 20.143 7.078 -17.790 1.00 63.44 193 VAL A O 1
ATOM 1463 N N . ASP A 1 194 ? 22.165 6.131 -17.466 1.00 69.12 194 ASP A N 1
ATOM 1464 C CA . ASP A 1 194 ? 22.147 5.278 -18.658 1.00 69.12 194 ASP A CA 1
ATOM 1465 C C . ASP A 1 194 ? 21.260 4.031 -18.478 1.00 69.12 194 ASP A C 1
ATOM 1467 O O . ASP A 1 194 ? 20.721 3.509 -19.459 1.00 69.12 194 ASP A O 1
ATOM 1471 N N . GLY A 1 195 ? 20.992 3.659 -17.222 1.00 77.56 195 GLY A N 1
ATOM 1472 C CA . GLY A 1 195 ? 20.048 2.620 -16.832 1.00 77.56 195 GLY A CA 1
ATOM 1473 C C . GLY A 1 195 ? 20.603 1.209 -16.985 1.00 77.56 195 GLY A C 1
ATOM 1474 O O . GLY A 1 195 ? 19.811 0.272 -17.113 1.00 77.56 195 GLY A O 1
ATOM 1475 N N . ASP A 1 196 ? 21.928 1.049 -16.989 1.00 85.44 196 ASP A N 1
ATOM 1476 C CA . ASP A 1 196 ? 22.582 -0.259 -17.040 1.00 85.44 196 ASP A CA 1
ATOM 1477 C C . ASP A 1 196 ? 22.576 -0.996 -15.681 1.00 85.44 196 ASP A C 1
ATOM 1479 O O . ASP A 1 196 ? 22.866 -2.195 -15.620 1.00 85.44 196 ASP A O 1
ATOM 1483 N N . ASN A 1 197 ? 22.165 -0.302 -14.610 1.00 90.81 197 ASN A N 1
ATOM 1484 C CA . ASN A 1 197 ? 22.081 -0.795 -13.237 1.00 90.81 197 ASN A CA 1
ATOM 1485 C C . ASN A 1 197 ? 23.433 -1.257 -12.659 1.00 90.81 197 ASN A C 1
ATOM 1487 O O . ASN A 1 197 ? 23.469 -2.152 -11.799 1.00 90.81 197 ASN A O 1
ATOM 1491 N N . ASN A 1 198 ? 24.543 -0.649 -13.088 1.00 89.81 198 ASN A N 1
ATOM 1492 C CA . ASN A 1 198 ? 25.871 -0.894 -12.524 1.00 89.81 198 ASN A CA 1
ATOM 1493 C C . ASN A 1 198 ? 26.081 -0.193 -11.161 1.00 89.81 198 ASN A C 1
ATOM 1495 O O . ASN A 1 198 ? 26.888 -0.655 -10.348 1.00 89.81 198 ASN A O 1
ATOM 1499 N N . PHE A 1 199 ? 25.282 0.836 -10.852 1.00 91.44 199 PHE A N 1
ATOM 1500 C CA . PHE A 1 199 ? 25.362 1.654 -9.642 1.00 91.44 199 PHE A CA 1
ATOM 1501 C C . PHE A 1 199 ? 26.716 2.366 -9.443 1.00 91.44 199 PHE A C 1
ATOM 1503 O O . PHE A 1 199 ? 27.139 2.580 -8.299 1.00 91.44 199 PHE A O 1
ATOM 1510 N N . GLU A 1 200 ? 27.364 2.790 -10.533 1.00 88.12 200 GLU A N 1
ATOM 1511 C CA . GLU A 1 200 ? 28.623 3.559 -10.560 1.00 88.12 200 GLU A CA 1
ATOM 1512 C C . GLU A 1 200 ? 28.432 5.084 -10.424 1.00 88.12 200 GLU A C 1
ATOM 1514 O O . GLU A 1 200 ? 29.395 5.835 -10.240 1.00 88.12 200 GLU A O 1
ATOM 1519 N N . GLY A 1 201 ? 27.185 5.554 -10.471 1.00 86.81 201 GLY A N 1
ATOM 1520 C CA . GLY A 1 201 ? 26.792 6.928 -10.172 1.00 86.81 201 GLY A CA 1
ATOM 1521 C C . GLY A 1 201 ? 26.894 7.321 -8.687 1.00 86.81 201 GLY A C 1
ATOM 1522 O O . GLY A 1 201 ? 27.707 6.832 -7.904 1.00 86.81 201 GLY A O 1
ATOM 1523 N N . MET A 1 202 ? 26.057 8.274 -8.277 1.00 89.94 202 MET A N 1
ATOM 1524 C CA . MET A 1 202 ? 26.087 8.911 -6.962 1.00 89.94 202 MET A CA 1
ATOM 1525 C C . MET A 1 202 ? 24.723 8.860 -6.267 1.00 89.94 202 MET A C 1
ATOM 1527 O O . MET A 1 202 ? 23.699 9.283 -6.803 1.00 89.94 202 MET A O 1
ATOM 1531 N N . TRP A 1 203 ? 24.738 8.452 -4.999 1.00 93.62 203 TRP A N 1
ATOM 1532 C CA . TRP A 1 203 ? 23.596 8.581 -4.095 1.00 93.62 203 TRP A CA 1
ATOM 1533 C C . TRP A 1 203 ? 23.329 10.051 -3.761 1.00 93.62 203 TRP A C 1
ATOM 1535 O O . TRP A 1 203 ? 24.240 10.804 -3.397 1.00 93.62 203 TRP A O 1
ATOM 1545 N N . SER A 1 204 ? 22.074 10.468 -3.898 1.00 94.00 204 SER A N 1
ATOM 1546 C CA . SER A 1 204 ? 21.665 11.861 -3.719 1.00 94.00 204 SER A CA 1
ATOM 1547 C C . SER A 1 204 ? 21.757 12.321 -2.263 1.00 94.00 204 SER A C 1
ATOM 1549 O O . SER A 1 204 ? 21.828 11.522 -1.331 1.00 94.00 204 SER A O 1
ATOM 1551 N N . ASP A 1 205 ? 21.662 13.630 -2.030 1.00 94.50 205 ASP A N 1
ATOM 1552 C CA . ASP A 1 205 ? 21.553 14.154 -0.664 1.00 94.50 205 ASP A CA 1
ATOM 1553 C C . ASP A 1 205 ? 20.266 13.704 0.043 1.00 94.50 205 ASP A C 1
ATOM 1555 O O . ASP A 1 205 ? 20.235 13.633 1.270 1.00 94.50 205 ASP A O 1
ATOM 1559 N N . LEU A 1 206 ? 19.214 13.358 -0.710 1.00 95.50 206 LEU A N 1
ATOM 1560 C CA . LEU A 1 206 ? 18.022 12.728 -0.147 1.00 95.50 206 LEU A CA 1
ATOM 1561 C C . LEU A 1 206 ? 18.347 11.318 0.357 1.00 95.50 206 LEU A C 1
ATOM 1563 O O . LEU A 1 206 ? 18.045 11.020 1.506 1.00 95.50 206 LEU A O 1
ATOM 1567 N N . ALA A 1 207 ? 19.025 10.492 -0.441 1.00 97.25 207 ALA A N 1
ATOM 1568 C CA . ALA A 1 207 ? 19.447 9.155 -0.024 1.00 97.25 207 ALA A CA 1
ATOM 1569 C C . ALA A 1 207 ? 20.369 9.200 1.209 1.00 97.25 207 ALA A C 1
ATOM 1571 O O . ALA A 1 207 ? 20.178 8.446 2.165 1.00 97.25 207 ALA A O 1
ATOM 1572 N N . LYS A 1 208 ? 21.302 10.160 1.259 1.00 97.31 208 LYS A N 1
ATOM 1573 C CA . LYS A 1 208 ? 22.204 10.353 2.408 1.00 97.31 208 LYS A CA 1
ATOM 1574 C C . LYS A 1 208 ? 21.470 10.699 3.706 1.00 97.31 208 LYS A C 1
ATOM 1576 O O . LYS A 1 208 ? 21.943 10.315 4.771 1.00 97.31 208 LYS A O 1
ATOM 1581 N N . LYS A 1 209 ? 20.307 11.367 3.656 1.00 97.75 209 LYS A N 1
ATOM 1582 C CA . LYS A 1 209 ? 19.467 11.596 4.855 1.00 97.75 209 LYS A CA 1
ATOM 1583 C C . LYS A 1 209 ? 18.940 10.292 5.459 1.00 97.75 209 LYS A C 1
ATOM 1585 O O . LYS A 1 209 ? 18.706 10.246 6.661 1.00 97.75 209 LYS A O 1
ATOM 1590 N N . TYR A 1 210 ? 18.811 9.246 4.646 1.00 97.88 210 TYR A N 1
ATOM 1591 C CA . TYR A 1 210 ? 18.502 7.884 5.078 1.00 97.88 210 TYR A CA 1
ATOM 1592 C C . TYR A 1 210 ? 19.770 7.052 5.349 1.00 97.88 210 TYR A C 1
ATOM 1594 O O . TYR A 1 210 ? 19.694 5.834 5.451 1.00 97.88 210 TYR A O 1
ATOM 1602 N N . ASN A 1 211 ? 20.949 7.672 5.465 1.00 98.00 211 ASN A N 1
ATOM 1603 C CA . ASN A 1 211 ? 22.244 6.992 5.606 1.00 98.00 211 ASN A CA 1
ATOM 1604 C C . ASN A 1 211 ? 22.588 6.039 4.448 1.00 98.00 211 ASN A C 1
ATOM 1606 O O . ASN A 1 211 ? 23.297 5.052 4.643 1.00 98.00 211 ASN A O 1
ATOM 1610 N N . VAL A 1 212 ? 22.099 6.323 3.240 1.00 98.31 212 VAL A N 1
ATOM 1611 C CA . VAL A 1 212 ? 22.431 5.544 2.048 1.00 98.31 212 VAL A CA 1
ATOM 1612 C C . VAL A 1 212 ? 23.566 6.230 1.288 1.00 98.31 212 VAL A C 1
ATOM 1614 O O . VAL A 1 212 ? 23.366 7.282 0.679 1.00 98.31 212 VAL A O 1
ATOM 1617 N N . PHE A 1 213 ? 24.756 5.623 1.321 1.00 96.25 213 PHE A N 1
ATOM 1618 C CA . PHE A 1 213 ? 25.955 6.097 0.614 1.00 96.25 213 PHE A CA 1
ATOM 1619 C C . PHE A 1 213 ? 26.451 5.104 -0.445 1.00 96.25 213 PHE A C 1
ATOM 1621 O O . PHE A 1 213 ? 27.318 5.437 -1.252 1.00 96.25 213 PHE A O 1
ATOM 1628 N N . SER A 1 214 ? 25.909 3.887 -0.452 1.00 96.69 214 SER A N 1
ATOM 1629 C CA . SER A 1 214 ? 26.274 2.804 -1.357 1.00 96.69 214 SER A CA 1
ATOM 1630 C C . SER A 1 214 ? 25.078 1.890 -1.647 1.00 96.69 214 SER A C 1
ATOM 1632 O O . SER A 1 214 ? 24.097 1.862 -0.900 1.00 96.69 214 SER A O 1
ATOM 1634 N N . LYS A 1 215 ? 25.194 1.059 -2.693 1.00 96.81 215 LYS A N 1
ATOM 1635 C CA . LYS A 1 215 ? 24.231 -0.019 -2.992 1.00 96.81 215 LYS A CA 1
ATOM 1636 C C . LYS A 1 215 ? 24.004 -0.944 -1.796 1.00 96.81 215 LYS A C 1
ATOM 1638 O O . LYS A 1 215 ? 22.877 -1.359 -1.539 1.00 96.81 215 LYS A O 1
ATOM 1643 N N . LYS A 1 216 ? 25.062 -1.242 -1.036 1.00 98.00 216 LYS A N 1
ATOM 1644 C CA . LYS A 1 216 ? 24.969 -2.067 0.173 1.00 98.00 216 LYS A CA 1
ATOM 1645 C C . LYS A 1 216 ? 24.153 -1.378 1.267 1.00 98.00 216 LYS A C 1
ATOM 1647 O O . LYS A 1 216 ? 23.380 -2.058 1.936 1.00 98.00 216 LYS A O 1
ATOM 1652 N N . ASP A 1 217 ? 24.304 -0.069 1.445 1.00 98.38 217 ASP A N 1
ATOM 1653 C CA . ASP A 1 217 ? 23.525 0.672 2.444 1.00 98.38 217 ASP A CA 1
ATOM 1654 C C . ASP A 1 217 ? 22.041 0.684 2.072 1.00 98.38 217 ASP A C 1
ATOM 1656 O O . ASP A 1 217 ? 21.199 0.424 2.925 1.00 98.38 217 ASP A O 1
ATOM 1660 N N . PHE A 1 218 ? 21.721 0.884 0.787 1.00 98.56 218 PHE A N 1
ATOM 1661 C CA . PHE A 1 218 ? 20.343 0.846 0.290 1.00 98.56 218 PHE A CA 1
ATOM 1662 C C . PHE A 1 218 ? 19.676 -0.519 0.520 1.00 98.56 218 PHE A C 1
ATOM 1664 O O . PHE A 1 218 ? 18.568 -0.598 1.049 1.00 98.56 218 PHE A O 1
ATOM 1671 N N . LEU A 1 219 ? 20.371 -1.616 0.196 1.00 98.50 219 LEU A N 1
ATOM 1672 C CA . LEU A 1 219 ? 19.864 -2.980 0.408 1.00 98.50 219 LEU A CA 1
ATOM 1673 C C . LEU A 1 219 ? 19.683 -3.344 1.891 1.00 98.50 219 LEU A C 1
ATOM 1675 O O . LEU A 1 219 ? 18.890 -4.221 2.217 1.00 98.50 219 LEU A O 1
ATOM 1679 N N . ASN A 1 220 ? 20.405 -2.682 2.798 1.00 98.31 220 ASN A N 1
ATOM 1680 C CA . ASN A 1 220 ? 20.262 -2.886 4.242 1.00 98.31 220 ASN A CA 1
ATOM 1681 C C . ASN A 1 220 ? 19.333 -1.860 4.910 1.00 98.31 220 ASN A C 1
ATOM 1683 O O . ASN A 1 220 ? 19.208 -1.879 6.135 1.00 98.31 220 ASN A O 1
ATOM 1687 N N . ASN A 1 221 ? 18.684 -0.987 4.136 1.00 98.38 221 ASN A N 1
ATOM 1688 C CA . ASN A 1 221 ? 17.787 0.036 4.652 1.00 98.38 221 ASN A CA 1
ATOM 1689 C C . ASN A 1 221 ? 16.381 -0.106 4.052 1.00 98.38 221 ASN A C 1
ATOM 1691 O O . ASN A 1 221 ? 16.084 0.402 2.970 1.00 98.38 221 ASN A O 1
ATOM 1695 N N . GLU A 1 222 ? 15.506 -0.789 4.791 1.00 98.31 222 GLU A N 1
ATOM 1696 C CA . GLU A 1 222 ? 14.111 -1.010 4.396 1.00 98.31 222 GLU A CA 1
ATOM 1697 C C . GLU A 1 222 ? 13.343 0.313 4.247 1.00 98.31 222 GLU A C 1
ATOM 1699 O O . GLU A 1 222 ? 12.627 0.500 3.267 1.00 98.31 222 GLU A O 1
ATOM 1704 N N . GLU A 1 223 ? 13.543 1.272 5.158 1.00 98.31 223 GLU A N 1
ATOM 1705 C CA . GLU A 1 223 ? 12.871 2.578 5.119 1.00 98.31 223 GLU A CA 1
ATOM 1706 C C . GLU A 1 223 ? 13.245 3.377 3.862 1.00 98.31 223 GLU A C 1
ATOM 1708 O O . GLU A 1 223 ? 12.380 3.995 3.233 1.00 98.31 223 GLU A O 1
ATOM 1713 N N . ALA A 1 224 ? 14.518 3.337 3.461 1.00 98.44 224 ALA A N 1
ATOM 1714 C CA . ALA A 1 224 ? 14.985 3.972 2.235 1.00 98.44 224 ALA A CA 1
ATOM 1715 C C . ALA A 1 224 ? 14.346 3.336 0.993 1.00 98.44 224 ALA A C 1
ATOM 1717 O O . ALA A 1 224 ? 13.935 4.065 0.090 1.00 98.44 224 ALA A O 1
ATOM 1718 N N . GLN A 1 225 ? 14.223 2.004 0.956 1.00 98.62 225 GLN A N 1
ATOM 1719 C CA . GLN A 1 225 ? 13.566 1.294 -0.145 1.00 98.62 225 GLN A CA 1
ATOM 1720 C C . GLN A 1 225 ? 12.080 1.641 -0.241 1.00 98.62 225 GLN A C 1
ATOM 1722 O O . GLN A 1 225 ? 11.613 1.993 -1.322 1.00 98.62 225 GLN A O 1
ATOM 1727 N N . GLU A 1 226 ? 11.346 1.609 0.876 1.00 98.19 226 GLU A N 1
ATOM 1728 C CA . GLU A 1 226 ? 9.930 1.995 0.897 1.00 98.19 226 GLU A CA 1
ATOM 1729 C C . GLU A 1 226 ? 9.748 3.455 0.467 1.00 98.19 226 GLU A C 1
ATOM 1731 O O . GLU A 1 226 ? 8.921 3.759 -0.391 1.00 98.19 226 GLU A O 1
ATOM 1736 N N . THR A 1 227 ? 10.565 4.367 0.999 1.00 98.25 227 THR A N 1
ATOM 1737 C CA . THR A 1 227 ? 10.483 5.796 0.666 1.00 98.25 227 THR A CA 1
ATOM 1738 C C . THR A 1 227 ? 10.756 6.046 -0.814 1.00 98.25 227 THR A C 1
ATOM 1740 O O . THR A 1 227 ? 9.976 6.732 -1.482 1.00 98.25 227 THR A O 1
ATOM 1743 N N . ALA A 1 228 ? 11.857 5.499 -1.338 1.00 98.31 228 ALA A N 1
ATOM 1744 C CA . ALA A 1 228 ? 12.228 5.666 -2.735 1.00 98.31 228 ALA A CA 1
ATOM 1745 C C . ALA A 1 228 ? 11.155 5.082 -3.660 1.00 98.31 228 ALA A C 1
ATOM 1747 O O . ALA A 1 228 ? 10.776 5.710 -4.649 1.00 98.31 228 ALA A O 1
ATOM 1748 N N . PHE A 1 229 ? 10.613 3.915 -3.314 1.00 98.50 229 PHE A N 1
ATOM 1749 C CA . PHE A 1 229 ? 9.598 3.266 -4.125 1.00 98.50 229 PHE A CA 1
ATOM 1750 C C . PHE A 1 229 ? 8.287 4.056 -4.178 1.00 98.50 229 PHE A C 1
ATOM 1752 O O . PHE A 1 229 ? 7.728 4.256 -5.257 1.00 98.50 229 PHE A O 1
ATOM 1759 N N . LEU A 1 230 ? 7.820 4.586 -3.045 1.00 98.25 230 LEU A N 1
ATOM 1760 C CA . LEU A 1 230 ? 6.630 5.440 -3.011 1.00 98.25 230 LEU A CA 1
ATOM 1761 C C . LEU A 1 230 ? 6.823 6.727 -3.825 1.00 98.25 230 LEU A C 1
ATOM 1763 O O . LEU A 1 230 ? 5.926 7.120 -4.576 1.00 98.25 230 LEU A O 1
ATOM 1767 N N . ALA A 1 231 ? 7.998 7.359 -3.729 1.00 97.88 231 ALA A N 1
ATOM 1768 C CA . ALA A 1 231 ? 8.329 8.535 -4.532 1.00 97.88 231 ALA A CA 1
ATOM 1769 C C . ALA A 1 231 ? 8.329 8.213 -6.037 1.00 97.88 231 ALA A C 1
ATOM 1771 O O . ALA A 1 231 ? 7.738 8.953 -6.829 1.00 97.88 231 ALA A O 1
ATOM 1772 N N . PHE A 1 232 ? 8.918 7.077 -6.422 1.00 97.88 232 PHE A N 1
ATOM 1773 C CA . PHE A 1 232 ? 8.900 6.579 -7.795 1.00 97.88 232 PHE A CA 1
ATOM 1774 C C . PHE A 1 232 ? 7.472 6.333 -8.299 1.00 97.88 232 PHE A C 1
ATOM 1776 O O . PHE A 1 232 ? 7.094 6.862 -9.342 1.00 97.88 232 PHE A O 1
ATOM 1783 N N . LEU A 1 233 ? 6.634 5.607 -7.552 1.00 98.25 233 LEU A N 1
ATOM 1784 C CA . LEU A 1 233 ? 5.245 5.346 -7.945 1.00 98.25 233 LEU A CA 1
ATOM 1785 C C . LEU A 1 233 ? 4.443 6.641 -8.144 1.00 98.25 233 LEU A C 1
ATOM 1787 O O . LEU A 1 233 ? 3.708 6.774 -9.125 1.00 98.25 233 LEU A O 1
ATOM 1791 N N . ALA A 1 234 ? 4.603 7.623 -7.251 1.00 97.81 234 ALA A N 1
ATOM 1792 C CA . ALA A 1 234 ? 3.960 8.927 -7.398 1.00 97.81 234 ALA A CA 1
ATOM 1793 C C . ALA A 1 234 ? 4.432 9.659 -8.669 1.00 97.81 234 ALA A C 1
ATOM 1795 O O . ALA A 1 234 ? 3.621 10.261 -9.382 1.00 97.81 234 ALA A O 1
ATOM 1796 N N . LYS A 1 235 ? 5.731 9.570 -8.990 1.00 97.62 235 LYS A N 1
ATOM 1797 C CA . LYS A 1 235 ? 6.315 10.135 -10.213 1.00 97.62 235 LYS A CA 1
ATOM 1798 C C . LYS A 1 235 ? 5.755 9.464 -11.470 1.00 97.62 235 LYS A C 1
ATOM 1800 O O . LYS A 1 235 ? 5.282 10.161 -12.371 1.00 97.62 235 LYS A O 1
ATOM 1805 N N . VAL A 1 236 ? 5.724 8.131 -11.491 1.00 98.00 236 VAL A N 1
ATOM 1806 C CA . VAL A 1 236 ? 5.169 7.332 -12.590 1.00 98.00 236 VAL A CA 1
ATOM 1807 C C . VAL A 1 236 ? 3.704 7.670 -12.820 1.00 98.00 236 VAL A C 1
ATOM 1809 O O . VAL A 1 236 ? 3.323 7.902 -13.968 1.00 98.00 236 VAL A O 1
ATOM 1812 N N . TRP A 1 237 ? 2.895 7.788 -11.758 1.00 98.12 237 TRP A N 1
ATOM 1813 C CA . TRP A 1 237 ? 1.500 8.220 -11.877 1.00 98.12 237 TRP A CA 1
ATOM 1814 C C . TRP A 1 237 ? 1.374 9.558 -12.614 1.00 98.12 237 TRP A C 1
ATOM 1816 O O . TRP A 1 237 ? 0.513 9.709 -13.481 1.00 98.12 237 TRP A O 1
ATOM 1826 N N . GLY A 1 238 ? 2.261 10.514 -12.323 1.00 97.81 238 GLY A N 1
ATOM 1827 C CA . GLY A 1 238 ? 2.333 11.787 -13.039 1.00 97.81 238 GLY A CA 1
ATOM 1828 C C . GLY A 1 238 ? 2.513 11.613 -14.550 1.00 97.81 238 GLY A C 1
ATOM 1829 O O . GLY A 1 238 ? 1.809 12.261 -15.326 1.00 97.81 238 GLY A O 1
ATOM 1830 N N . TYR A 1 239 ? 3.392 10.700 -14.968 1.00 97.88 239 TYR A N 1
ATOM 1831 C CA . TYR A 1 239 ? 3.645 10.413 -16.381 1.00 97.88 239 TYR A CA 1
ATOM 1832 C C . TYR A 1 239 ? 2.485 9.689 -17.075 1.00 97.88 239 TYR A C 1
ATOM 1834 O O . TYR A 1 239 ? 2.192 9.973 -18.236 1.00 97.88 239 TYR A O 1
ATOM 1842 N N . ILE A 1 240 ? 1.802 8.773 -16.381 1.00 98.12 240 ILE A N 1
ATOM 1843 C CA . ILE A 1 240 ? 0.687 7.999 -16.955 1.00 98.12 240 ILE A CA 1
ATOM 1844 C C . ILE A 1 240 ? -0.688 8.643 -16.742 1.00 98.12 240 ILE A C 1
ATOM 1846 O O . ILE A 1 240 ? -1.691 8.126 -17.234 1.00 98.12 240 ILE A O 1
ATOM 1850 N N . LYS A 1 241 ? -0.764 9.798 -16.072 1.00 96.75 241 LYS A 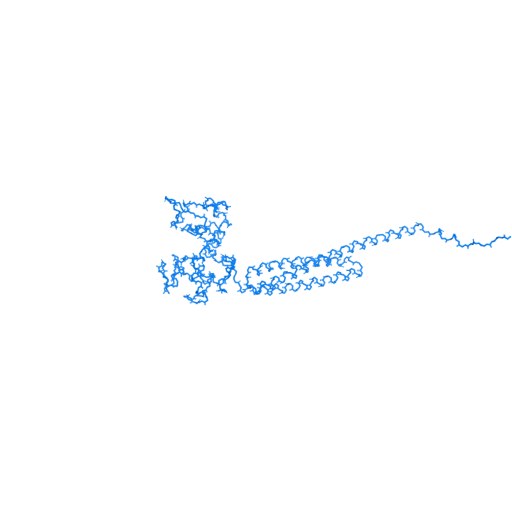N 1
ATOM 1851 C CA . LYS A 1 241 ? -2.013 10.536 -15.830 1.00 96.75 241 LYS A CA 1
ATOM 1852 C C . LYS A 1 241 ? -2.876 10.757 -17.089 1.00 96.75 241 LYS A C 1
ATOM 1854 O O . LYS A 1 241 ? -4.097 10.657 -16.961 1.00 96.75 241 LYS A O 1
ATOM 1859 N N . PRO A 1 242 ? -2.326 10.992 -18.303 1.00 97.62 242 PRO A N 1
ATOM 1860 C CA . PRO A 1 242 ? -3.133 11.087 -19.526 1.00 97.62 242 PRO A CA 1
ATOM 1861 C C . PRO A 1 242 ? -3.962 9.832 -19.857 1.00 97.62 242 PRO A C 1
ATOM 1863 O O . PRO A 1 242 ? -4.971 9.941 -20.555 1.00 97.62 242 PRO A O 1
ATOM 1866 N N . TYR A 1 243 ? -3.579 8.656 -19.346 1.00 97.94 243 TYR A N 1
ATOM 1867 C CA . TYR A 1 243 ? -4.309 7.395 -19.530 1.00 97.94 243 TYR A CA 1
ATOM 1868 C C . TYR A 1 243 ? -5.441 7.197 -18.515 1.00 97.94 243 TYR A C 1
ATOM 1870 O O . TYR A 1 243 ? -6.224 6.264 -18.673 1.00 97.94 243 TYR A O 1
ATOM 1878 N N . LYS A 1 244 ? -5.608 8.101 -17.530 1.00 97.00 244 LYS A N 1
ATOM 1879 C CA . LYS A 1 244 ? -6.734 8.081 -16.573 1.00 97.00 244 LYS A CA 1
ATOM 1880 C C . LYS A 1 244 ? -8.092 7.985 -17.286 1.00 97.00 244 LYS A C 1
ATOM 1882 O O . LYS A 1 244 ? -8.995 7.329 -16.787 1.00 97.00 244 LYS A O 1
ATOM 1887 N N . LYS A 1 245 ? -8.227 8.593 -18.469 1.00 96.56 245 LYS A N 1
ATOM 1888 C CA . LYS A 1 245 ? -9.454 8.555 -19.288 1.00 96.56 245 LYS A CA 1
ATOM 1889 C C . LYS A 1 245 ? -9.931 7.144 -19.669 1.00 96.56 245 LYS A C 1
ATOM 1891 O O . LYS A 1 245 ? -11.088 7.010 -20.028 1.00 96.56 245 LYS A O 1
ATOM 1896 N N . HIS A 1 246 ? -9.058 6.135 -19.596 1.00 97.31 246 HIS A N 1
ATOM 1897 C CA . HIS A 1 246 ? -9.384 4.736 -19.893 1.00 97.31 246 HIS A CA 1
ATOM 1898 C C . HIS A 1 246 ? -9.836 3.935 -18.664 1.00 97.31 246 HIS A C 1
ATOM 1900 O O . HIS A 1 246 ? -10.158 2.755 -18.783 1.00 97.31 246 HIS A O 1
ATOM 1906 N N . ILE A 1 247 ? -9.832 4.531 -17.467 1.00 97.12 247 ILE A N 1
ATOM 1907 C CA . ILE A 1 247 ? -10.328 3.864 -16.259 1.00 97.12 247 ILE A CA 1
ATOM 1908 C C . ILE A 1 247 ? -11.818 3.546 -16.421 1.00 97.12 247 ILE A C 1
ATOM 1910 O O . ILE A 1 247 ? -12.602 4.398 -16.829 1.00 97.12 247 ILE A O 1
ATOM 1914 N N . GLY A 1 248 ? -12.200 2.314 -16.081 1.00 93.31 248 GLY A N 1
ATOM 1915 C CA . GLY A 1 248 ? -13.559 1.801 -16.259 1.00 93.31 248 GLY A CA 1
ATOM 1916 C C . GLY A 1 248 ? -13.786 1.049 -17.572 1.00 93.31 248 GLY A C 1
ATOM 1917 O O . GLY A 1 248 ? -14.798 0.365 -17.722 1.00 93.31 248 GLY A O 1
ATOM 1918 N N . GLU A 1 249 ? -12.845 1.123 -18.512 1.00 95.69 249 GLU A N 1
ATOM 1919 C CA . GLU A 1 249 ? -12.899 0.371 -19.763 1.00 95.69 249 GLU A CA 1
ATOM 1920 C C . GLU A 1 249 ? -12.310 -1.039 -19.598 1.00 95.69 249 GLU A C 1
ATOM 1922 O O . GLU A 1 249 ? -11.560 -1.335 -18.665 1.00 95.69 249 GLU A O 1
ATOM 1927 N N . THR A 1 250 ? -12.614 -1.921 -20.552 1.00 96.56 250 THR A N 1
ATOM 1928 C CA . THR A 1 250 ? -11.890 -3.187 -20.721 1.00 96.56 250 THR A CA 1
ATOM 1929 C C . THR A 1 250 ? -10.937 -3.064 -21.900 1.00 96.56 250 THR A C 1
ATOM 1931 O O . THR A 1 250 ? -11.355 -2.751 -23.014 1.00 96.56 250 THR A O 1
ATOM 1934 N N . LYS A 1 251 ? -9.656 -3.359 -21.678 1.00 96.00 251 LYS A N 1
ATOM 1935 C CA . LYS A 1 251 ? -8.612 -3.330 -22.706 1.00 96.00 251 LYS A CA 1
ATOM 1936 C C . LYS A 1 251 ? -7.855 -4.647 -22.682 1.00 96.00 251 LYS A C 1
ATOM 1938 O O . LYS A 1 251 ? -7.432 -5.087 -21.623 1.00 96.00 251 LYS A O 1
ATOM 1943 N N . CYS A 1 252 ? -7.710 -5.296 -23.838 1.00 94.12 252 CYS A N 1
ATOM 1944 C CA . CYS A 1 252 ? -6.993 -6.574 -23.960 1.00 94.12 252 CYS A CA 1
ATOM 1945 C C . CYS A 1 252 ? -7.454 -7.637 -22.934 1.00 94.12 252 CYS A C 1
ATOM 1947 O O . CYS A 1 252 ? -6.646 -8.383 -22.392 1.00 94.12 252 CYS A O 1
ATOM 1949 N N . GLY A 1 253 ? -8.761 -7.679 -22.641 1.00 92.62 253 GLY A N 1
ATOM 1950 C CA . GLY A 1 253 ? -9.360 -8.639 -21.706 1.00 92.62 253 GLY A CA 1
ATOM 1951 C C . GLY A 1 253 ? -9.191 -8.317 -20.216 1.00 92.62 253 GLY A C 1
ATOM 1952 O O . GLY A 1 253 ? -9.607 -9.126 -19.388 1.00 92.62 253 GLY A O 1
ATOM 1953 N N . VAL A 1 254 ? -8.621 -7.161 -19.854 1.00 95.81 254 VAL A N 1
ATOM 1954 C CA . VAL A 1 254 ? -8.495 -6.714 -18.456 1.00 95.81 254 VAL A CA 1
ATOM 1955 C C . VAL A 1 254 ? -9.261 -5.418 -18.208 1.00 95.81 254 VAL A C 1
ATOM 1957 O O . VAL A 1 254 ? -9.307 -4.534 -19.063 1.00 95.81 254 VAL A O 1
ATOM 1960 N N . TYR A 1 255 ? -9.875 -5.316 -17.030 1.00 96.00 255 TYR A N 1
ATOM 1961 C CA . TYR A 1 255 ? -10.556 -4.106 -16.576 1.00 96.00 255 TYR A CA 1
ATOM 1962 C C . TYR A 1 255 ? -9.527 -3.074 -16.107 1.00 96.00 255 TYR A C 1
ATOM 1964 O O . TYR A 1 255 ? -8.655 -3.392 -15.295 1.00 96.00 255 TYR A O 1
ATOM 1972 N N . ILE A 1 256 ? -9.615 -1.850 -16.621 1.00 98.00 256 ILE A N 1
ATOM 1973 C CA . ILE A 1 256 ? -8.629 -0.803 -16.363 1.00 98.00 256 ILE A CA 1
ATOM 1974 C C . ILE A 1 256 ? -8.994 -0.020 -15.104 1.00 98.00 256 ILE A C 1
ATOM 1976 O O . ILE A 1 256 ? -10.068 0.574 -15.003 1.00 98.00 256 ILE A O 1
ATOM 1980 N N . THR A 1 257 ? -8.051 0.018 -14.164 1.00 97.75 257 THR A N 1
ATOM 1981 C CA . THR A 1 257 ? -8.103 0.839 -12.948 1.00 97.75 257 THR A CA 1
ATOM 1982 C C . THR A 1 257 ? -6.821 1.653 -12.809 1.00 97.75 257 THR A C 1
ATOM 1984 O O . THR A 1 257 ? -5.803 1.329 -13.424 1.00 97.75 257 THR A O 1
ATOM 1987 N N . ALA A 1 258 ? -6.831 2.671 -11.954 1.00 97.69 258 ALA A N 1
ATOM 1988 C CA . ALA A 1 258 ? -5.662 3.489 -11.650 1.00 97.69 258 ALA A CA 1
ATOM 1989 C C . ALA A 1 258 ? -4.485 2.642 -11.147 1.00 97.69 258 ALA A C 1
ATOM 1991 O O . ALA A 1 258 ? -3.377 2.734 -11.675 1.00 97.69 258 ALA A O 1
ATOM 1992 N N . SER A 1 259 ? -4.743 1.771 -10.166 1.00 97.94 259 SER A N 1
ATOM 1993 C CA . SER A 1 259 ? -3.737 0.852 -9.625 1.00 97.94 259 SER A CA 1
ATOM 1994 C C . SER A 1 259 ? -3.233 -0.151 -10.665 1.00 97.94 259 SER A C 1
ATOM 1996 O O . SER A 1 259 ? -2.040 -0.429 -10.709 1.00 97.94 259 SER A O 1
ATOM 1998 N N . GLY A 1 260 ? -4.105 -0.642 -11.551 1.00 98.31 260 GLY A N 1
ATOM 1999 C CA . GLY A 1 260 ? -3.713 -1.530 -12.640 1.00 98.31 260 GLY A CA 1
ATOM 2000 C C . GLY A 1 260 ? -2.782 -0.828 -13.630 1.00 98.31 260 GLY A C 1
ATOM 2001 O O . GLY A 1 260 ? -1.725 -1.359 -13.953 1.00 98.31 260 GLY A O 1
ATOM 2002 N N . LEU A 1 261 ? -3.117 0.397 -14.054 1.00 98.62 261 LEU A N 1
ATOM 2003 C CA . LEU A 1 261 ? -2.253 1.205 -14.925 1.00 98.62 261 LEU A CA 1
ATOM 2004 C C . LEU A 1 261 ? -0.885 1.467 -14.288 1.00 98.62 261 LEU A C 1
ATOM 2006 O O . LEU A 1 261 ? 0.133 1.364 -14.969 1.00 98.62 261 LEU A O 1
ATOM 2010 N N . LEU A 1 262 ? -0.861 1.780 -12.991 1.00 98.56 262 LEU A N 1
ATOM 2011 C CA . LEU A 1 262 ? 0.376 2.018 -12.254 1.00 98.56 262 LEU A CA 1
ATOM 2012 C C . LEU A 1 262 ? 1.245 0.754 -12.172 1.00 98.56 262 LEU A C 1
ATOM 2014 O O . LEU A 1 262 ? 2.448 0.837 -12.401 1.00 98.56 262 LEU A O 1
ATOM 2018 N N . ALA A 1 263 ? 0.644 -0.414 -11.929 1.00 98.50 263 ALA A N 1
ATOM 2019 C CA . ALA A 1 263 ? 1.348 -1.696 -11.957 1.00 98.50 263 ALA A CA 1
ATOM 2020 C C . ALA A 1 263 ? 1.874 -2.045 -13.358 1.00 98.50 263 ALA A C 1
ATOM 2022 O O . ALA A 1 263 ? 3.018 -2.463 -13.506 1.00 98.50 263 ALA A O 1
ATOM 2023 N N . GLY A 1 264 ? 1.079 -1.822 -14.408 1.00 98.38 264 GLY A N 1
ATOM 2024 C CA . GLY A 1 264 ? 1.539 -2.011 -15.786 1.00 98.38 264 GLY A CA 1
ATOM 2025 C C . GLY A 1 264 ? 2.722 -1.100 -16.138 1.00 98.38 264 GLY A C 1
ATOM 2026 O O . GLY A 1 264 ? 3.667 -1.532 -16.797 1.00 98.38 264 GLY A O 1
ATOM 2027 N N . ALA A 1 265 ? 2.697 0.145 -15.654 1.00 98.31 265 ALA A N 1
ATOM 2028 C CA . ALA A 1 265 ? 3.804 1.082 -15.807 1.00 98.31 265 ALA A CA 1
ATOM 2029 C C . ALA A 1 265 ? 5.039 0.699 -14.984 1.00 98.31 265 ALA A C 1
ATOM 2031 O O . ALA A 1 265 ? 6.145 1.034 -15.388 1.00 98.31 265 ALA A O 1
ATOM 2032 N N . HIS A 1 266 ? 4.877 0.013 -13.853 1.00 97.19 266 HIS A N 1
ATOM 2033 C CA . HIS A 1 266 ? 6.010 -0.544 -13.120 1.00 97.19 266 HIS A CA 1
ATOM 2034 C C . HIS A 1 266 ? 6.731 -1.606 -13.964 1.00 97.19 266 HIS A C 1
ATOM 2036 O O . HIS A 1 266 ? 7.945 -1.528 -14.114 1.00 97.19 266 HIS A O 1
ATOM 2042 N N . LEU A 1 267 ? 5.982 -2.515 -14.603 1.00 97.25 267 LEU A N 1
ATOM 2043 C CA . LEU A 1 267 ? 6.562 -3.587 -15.419 1.00 97.25 267 LEU A CA 1
ATOM 2044 C C . LEU A 1 267 ? 7.258 -3.076 -16.694 1.00 97.25 267 LEU A C 1
ATOM 2046 O O . LEU A 1 267 ? 8.392 -3.449 -16.976 1.00 97.25 267 LEU A O 1
ATOM 2050 N N . LEU A 1 268 ? 6.572 -2.258 -17.501 1.00 96.94 268 LEU A N 1
ATOM 2051 C CA . LEU A 1 268 ? 7.040 -1.859 -18.844 1.00 96.94 268 LEU A CA 1
ATOM 2052 C C . LEU A 1 268 ? 7.224 -0.348 -19.010 1.00 96.94 268 LEU A C 1
ATOM 2054 O O . LEU A 1 268 ? 7.230 0.181 -20.125 1.00 96.94 268 LEU A O 1
ATOM 2058 N N . GLY A 1 269 ? 7.313 0.389 -17.911 1.00 96.06 269 GLY A N 1
ATOM 2059 C CA . GLY A 1 269 ? 7.399 1.839 -17.959 1.00 96.06 269 GLY A CA 1
ATOM 2060 C C . GLY A 1 269 ? 6.162 2.507 -18.570 1.00 96.06 269 GLY A C 1
ATOM 2061 O O . GLY A 1 269 ? 5.151 1.909 -18.952 1.00 96.06 269 GLY A O 1
ATOM 2062 N N . THR A 1 270 ? 6.272 3.819 -18.722 1.00 96.44 270 THR A N 1
ATOM 2063 C CA . THR A 1 270 ? 5.231 4.669 -19.313 1.00 96.44 270 THR A CA 1
ATOM 2064 C C . THR A 1 270 ? 4.990 4.346 -20.790 1.00 96.44 270 THR A C 1
ATOM 2066 O O . THR A 1 270 ? 3.863 4.449 -21.276 1.00 96.44 270 THR A O 1
ATOM 2069 N N . GLN A 1 271 ? 6.038 3.911 -21.498 1.00 97.25 271 GLN A N 1
ATOM 2070 C CA . GLN A 1 271 ? 5.971 3.507 -22.900 1.00 97.25 271 GLN A CA 1
ATOM 2071 C C . GLN A 1 271 ? 5.196 2.199 -23.084 1.00 97.25 271 GLN A C 1
ATOM 2073 O O . GLN A 1 271 ? 4.473 2.077 -24.067 1.00 97.25 271 GLN A O 1
ATOM 2078 N N . GLY A 1 272 ? 5.267 1.258 -22.137 1.00 98.00 272 GLY A N 1
ATOM 2079 C CA . GLY A 1 272 ? 4.463 0.037 -22.175 1.00 98.00 272 GLY A CA 1
ATOM 2080 C C . GLY A 1 272 ? 2.972 0.327 -22.035 1.00 98.00 272 GLY A C 1
ATOM 2081 O O . GLY A 1 272 ? 2.163 -0.191 -22.805 1.00 98.00 272 GLY A O 1
ATOM 2082 N N . VAL A 1 273 ? 2.606 1.236 -21.122 1.00 98.44 273 VAL A N 1
ATOM 2083 C CA . VAL A 1 273 ? 1.223 1.733 -21.017 1.00 98.44 273 VAL A CA 1
ATOM 2084 C C . VAL A 1 273 ? 0.810 2.442 -22.305 1.00 98.44 273 VAL A C 1
ATOM 2086 O O . VAL A 1 273 ? -0.263 2.166 -22.835 1.00 98.44 273 VAL A O 1
ATOM 2089 N N . ALA A 1 274 ? 1.668 3.299 -22.863 1.00 98.38 274 ALA A N 1
ATOM 2090 C CA . ALA A 1 274 ? 1.391 3.953 -24.138 1.00 98.38 274 ALA A CA 1
ATOM 2091 C C . ALA A 1 274 ? 1.126 2.941 -25.258 1.00 98.38 274 ALA A C 1
ATOM 2093 O O . ALA A 1 274 ? 0.118 3.049 -25.955 1.00 98.38 274 ALA A O 1
ATOM 2094 N N . GLN A 1 275 ? 1.992 1.937 -25.401 1.00 98.38 275 GLN A N 1
ATOM 2095 C CA . GLN A 1 275 ? 1.873 0.890 -26.410 1.00 98.38 275 GLN A CA 1
ATOM 2096 C C . GLN A 1 275 ? 0.593 0.068 -26.232 1.00 98.38 275 GLN A C 1
ATOM 2098 O O . GLN A 1 275 ? -0.091 -0.191 -27.220 1.00 98.38 275 GLN A O 1
ATOM 2103 N N . LEU A 1 276 ? 0.206 -0.263 -24.992 1.00 98.06 276 LEU A N 1
ATOM 2104 C CA . LEU A 1 276 ? -1.064 -0.940 -24.708 1.00 98.06 276 LEU A CA 1
ATOM 2105 C C . LEU A 1 276 ? -2.250 -0.172 -25.312 1.00 98.06 276 LEU A C 1
ATOM 2107 O O . LEU A 1 276 ? -3.162 -0.778 -25.873 1.00 98.06 276 LEU A O 1
ATOM 2111 N N . PHE A 1 277 ? -2.225 1.160 -25.255 1.00 97.69 277 PHE A N 1
ATOM 2112 C CA . PHE A 1 277 ? -3.260 2.034 -25.816 1.00 97.69 277 PHE A CA 1
ATOM 2113 C C . PHE A 1 277 ? -2.977 2.510 -27.254 1.00 97.69 277 PHE A C 1
ATOM 2115 O O . PHE A 1 277 ? -3.594 3.469 -27.711 1.00 97.69 277 PHE A O 1
ATOM 2122 N N . GLY A 1 278 ? -2.114 1.812 -28.002 1.00 95.69 278 GLY A N 1
ATOM 2123 C CA . GLY A 1 278 ? -1.866 2.073 -29.428 1.00 95.69 278 GLY A CA 1
ATOM 2124 C C . GLY A 1 278 ? -0.779 3.110 -29.718 1.00 95.69 278 GLY A C 1
ATOM 2125 O O . GLY A 1 278 ? -0.672 3.591 -30.844 1.00 95.69 278 GLY A O 1
ATOM 2126 N N . GLY A 1 279 ? 0.021 3.470 -28.714 1.00 96.69 279 GLY A N 1
ATOM 2127 C CA . GLY A 1 279 ? 1.228 4.274 -28.878 1.00 96.69 279 GLY A CA 1
ATOM 2128 C C . GLY A 1 279 ? 2.346 3.534 -29.620 1.00 96.69 279 GLY A C 1
ATOM 2129 O O . GLY A 1 279 ? 2.175 2.426 -30.129 1.00 96.69 279 GLY A O 1
ATOM 2130 N N . LYS A 1 280 ? 3.527 4.163 -29.678 1.00 96.31 280 LYS A N 1
ATOM 2131 C CA . LYS A 1 280 ? 4.715 3.595 -30.332 1.00 96.31 280 LYS A CA 1
ATOM 2132 C C . LYS A 1 280 ? 5.015 2.193 -29.787 1.00 96.31 280 LYS A C 1
ATOM 2134 O O . LYS A 1 280 ? 5.058 2.003 -28.575 1.00 96.31 280 LYS A O 1
ATOM 2139 N N . LYS A 1 281 ? 5.295 1.244 -30.685 1.00 96.19 281 LYS A N 1
ATOM 2140 C CA . LYS A 1 281 ? 5.776 -0.090 -30.314 1.00 96.19 281 LYS A CA 1
ATOM 2141 C C . LYS A 1 281 ? 7.233 -0.017 -29.863 1.00 96.19 281 LYS A C 1
ATOM 2143 O O . LYS A 1 281 ? 8.111 0.295 -30.666 1.00 96.19 281 LYS A O 1
ATOM 2148 N N . VAL A 1 282 ? 7.457 -0.246 -28.574 1.00 96.31 282 VAL A N 1
ATOM 2149 C CA . VAL A 1 282 ? 8.772 -0.214 -27.912 1.00 96.31 282 VAL A CA 1
ATOM 2150 C C . VAL A 1 282 ? 9.136 -1.600 -27.388 1.00 96.31 282 VAL A C 1
ATOM 2152 O O . VAL A 1 282 ? 10.291 -2.002 -27.468 1.00 96.31 282 VAL A O 1
ATOM 2155 N N . TYR A 1 283 ? 8.140 -2.340 -26.909 1.00 97.44 283 TYR A N 1
ATOM 2156 C CA . TYR A 1 283 ? 8.274 -3.682 -26.366 1.00 97.44 283 TYR A CA 1
ATOM 2157 C C . TYR A 1 283 ? 7.772 -4.731 -27.364 1.00 97.44 283 TYR A C 1
ATOM 2159 O O . TYR A 1 283 ? 6.891 -4.427 -28.183 1.00 97.44 283 TYR A O 1
ATOM 2167 N N . PRO A 1 284 ? 8.298 -5.968 -27.303 1.00 97.56 284 PRO A N 1
ATOM 2168 C CA . PRO A 1 284 ? 7.699 -7.094 -28.008 1.00 97.56 284 PRO A CA 1
ATOM 2169 C C . PRO A 1 284 ? 6.245 -7.299 -27.569 1.00 97.56 284 PRO A C 1
ATOM 2171 O O . PRO A 1 284 ? 5.832 -6.868 -26.493 1.00 97.56 284 PRO A O 1
ATOM 2174 N N . GLU A 1 285 ? 5.467 -7.967 -28.412 1.00 97.69 285 GLU A N 1
ATOM 2175 C CA . GLU A 1 285 ? 4.058 -8.263 -28.158 1.00 97.69 285 GLU A CA 1
ATOM 2176 C C . GLU A 1 285 ? 3.834 -9.779 -28.095 1.00 97.69 285 GLU A C 1
ATOM 2178 O O . GLU A 1 285 ? 4.527 -10.551 -28.764 1.00 97.69 285 GLU A O 1
ATOM 2183 N N . ASP A 1 286 ? 2.858 -10.214 -27.299 1.00 96.06 286 ASP A N 1
ATOM 2184 C CA . ASP A 1 286 ? 2.362 -11.587 -27.334 1.00 96.06 286 ASP A CA 1
ATOM 2185 C C . ASP A 1 286 ? 1.534 -11.863 -28.609 1.00 96.06 286 ASP A C 1
ATOM 2187 O O . ASP A 1 286 ? 1.321 -10.998 -29.463 1.00 96.06 286 ASP A O 1
ATOM 2191 N N . LYS A 1 287 ? 1.008 -13.089 -28.735 1.00 93.62 287 LYS A N 1
ATOM 2192 C CA . LYS A 1 287 ? 0.173 -13.502 -29.880 1.00 93.62 287 LYS A CA 1
ATOM 2193 C C . LYS A 1 287 ? -1.105 -12.669 -30.075 1.00 93.62 287 LYS A C 1
ATOM 2195 O O . LYS A 1 287 ? -1.717 -12.755 -31.134 1.00 93.62 287 LYS A O 1
ATOM 2200 N N . ASN A 1 288 ? -1.523 -11.914 -29.061 1.00 91.62 288 ASN A N 1
ATOM 2201 C CA . ASN A 1 288 ? -2.716 -11.073 -29.072 1.00 91.62 288 ASN A CA 1
ATOM 2202 C C . ASN A 1 288 ? -2.372 -9.579 -29.230 1.00 91.62 288 ASN A C 1
ATOM 2204 O O . ASN A 1 288 ? -3.266 -8.739 -29.115 1.00 91.62 288 ASN A O 1
ATOM 2208 N N . GLY A 1 289 ? -1.103 -9.233 -29.478 1.00 93.44 289 GLY A N 1
ATOM 2209 C CA . GLY A 1 289 ? -0.660 -7.845 -29.604 1.00 93.44 289 GLY A CA 1
ATOM 2210 C C . GLY A 1 289 ? -0.475 -7.126 -28.262 1.00 93.44 289 GLY A C 1
ATOM 2211 O O . GLY A 1 289 ? -0.479 -5.897 -28.233 1.00 93.44 289 GLY A O 1
ATOM 2212 N N . VAL A 1 290 ? -0.364 -7.852 -27.143 1.00 97.75 290 VAL A N 1
ATOM 2213 C CA . VAL A 1 290 ? -0.175 -7.261 -25.809 1.00 97.75 290 VAL A CA 1
ATOM 2214 C C . VAL A 1 290 ? 1.317 -7.083 -25.522 1.00 97.75 290 VAL A C 1
ATOM 2216 O O . VAL A 1 290 ? 2.050 -8.065 -25.628 1.00 97.75 290 VAL A O 1
ATOM 2219 N N . PRO A 1 291 ? 1.784 -5.886 -25.115 1.00 98.25 291 PRO A N 1
ATOM 2220 C CA . PRO A 1 291 ? 3.186 -5.657 -24.764 1.00 98.25 291 PRO A CA 1
ATOM 2221 C C . PRO A 1 291 ? 3.672 -6.585 -23.644 1.00 98.25 291 PRO A C 1
ATOM 2223 O O . PRO A 1 291 ? 2.961 -6.764 -22.648 1.00 98.25 291 PRO A O 1
ATOM 2226 N N . VAL A 1 292 ? 4.878 -7.139 -23.790 1.00 98.31 292 VAL A N 1
ATOM 2227 C CA . VAL A 1 292 ? 5.501 -8.051 -22.816 1.00 98.31 292 VAL A CA 1
ATOM 2228 C C . VAL A 1 292 ? 6.916 -7.616 -22.428 1.00 98.31 292 VAL A C 1
ATOM 2230 O O . VAL A 1 292 ? 7.592 -6.916 -23.185 1.00 98.31 292 VAL A O 1
ATOM 2233 N N . ASP A 1 293 ? 7.368 -8.043 -21.249 1.00 94.88 293 ASP A N 1
ATOM 2234 C CA . ASP A 1 293 ? 8.742 -7.826 -20.774 1.00 94.88 293 ASP A CA 1
ATOM 2235 C C . ASP A 1 293 ? 9.745 -8.817 -21.403 1.00 94.88 293 ASP A C 1
ATOM 2237 O O . ASP A 1 293 ? 9.402 -9.645 -22.254 1.00 94.88 293 ASP A O 1
ATOM 2241 N N . GLY A 1 294 ? 11.009 -8.755 -20.967 1.00 90.81 294 GLY A N 1
ATOM 2242 C CA . GLY A 1 294 ? 12.053 -9.690 -21.406 1.00 90.81 294 GLY A CA 1
ATOM 2243 C C . GLY A 1 294 ? 11.773 -11.158 -21.046 1.00 90.81 294 GLY A C 1
ATOM 2244 O O . GLY A 1 294 ? 12.227 -12.058 -21.753 1.00 90.81 294 GLY A O 1
ATOM 2245 N N . ASN A 1 295 ? 10.970 -11.402 -20.008 1.00 92.19 295 ASN A N 1
ATOM 2246 C CA . ASN A 1 295 ? 10.525 -12.728 -19.573 1.00 92.19 295 ASN A CA 1
ATOM 2247 C C . ASN A 1 295 ? 9.228 -13.180 -20.268 1.00 92.19 295 ASN A C 1
ATOM 2249 O O . ASN A 1 295 ? 8.718 -14.264 -19.979 1.00 92.19 295 ASN A O 1
ATOM 2253 N N . LYS A 1 296 ? 8.716 -12.390 -21.221 1.00 95.81 296 LYS A N 1
ATOM 2254 C CA . LYS A 1 296 ? 7.442 -12.596 -21.924 1.00 95.81 296 LYS A CA 1
ATOM 2255 C C . LYS A 1 296 ? 6.207 -12.478 -21.022 1.00 95.81 296 LYS A C 1
ATOM 2257 O O . LYS A 1 296 ? 5.141 -12.965 -21.398 1.00 95.81 296 LYS A O 1
ATOM 2262 N N . THR A 1 297 ? 6.316 -11.815 -19.874 1.00 96.81 297 THR A N 1
ATOM 2263 C CA . THR A 1 297 ? 5.190 -11.454 -19.007 1.00 96.81 297 THR A CA 1
ATOM 2264 C C . THR A 1 297 ? 4.385 -10.336 -19.668 1.00 96.81 297 THR A C 1
ATOM 2266 O O . THR A 1 297 ? 4.921 -9.244 -19.870 1.00 96.81 297 THR A O 1
ATOM 2269 N N . PRO A 1 298 ? 3.101 -10.550 -20.007 1.00 98.12 298 PRO A N 1
ATOM 2270 C CA . PRO A 1 298 ? 2.268 -9.493 -20.564 1.00 98.12 298 PRO A CA 1
ATOM 2271 C C . PRO A 1 298 ? 1.965 -8.410 -19.527 1.00 98.12 298 PRO A C 1
ATOM 2273 O O . PRO A 1 298 ? 1.614 -8.721 -18.388 1.00 98.12 298 PRO A O 1
ATOM 2276 N N . ILE A 1 299 ? 1.959 -7.141 -19.942 1.00 98.38 299 ILE A N 1
ATOM 2277 C CA . ILE A 1 299 ? 1.580 -6.002 -19.082 1.00 98.38 299 ILE A CA 1
ATOM 2278 C C . ILE A 1 299 ? 0.202 -6.172 -18.430 1.00 98.38 299 ILE A C 1
ATOM 2280 O O . ILE A 1 299 ? -0.045 -5.708 -17.317 1.00 98.38 299 ILE A O 1
ATOM 2284 N N . THR A 1 300 ? -0.701 -6.891 -19.098 1.00 98.25 300 THR A N 1
ATOM 2285 C CA . THR A 1 300 ? -2.044 -7.188 -18.599 1.00 98.25 300 THR A CA 1
ATOM 2286 C C . THR A 1 300 ? -2.049 -8.075 -17.356 1.00 98.25 300 THR A C 1
ATOM 2288 O O . THR A 1 300 ? -3.018 -8.009 -16.606 1.00 98.25 300 THR A O 1
ATOM 2291 N N . VAL A 1 301 ? -0.999 -8.868 -17.101 1.00 97.88 301 VAL A N 1
ATOM 2292 C CA . VAL A 1 301 ? -0.863 -9.647 -15.854 1.00 97.88 301 VAL A CA 1
ATOM 2293 C C . VAL A 1 301 ? -0.811 -8.695 -14.662 1.00 97.88 301 VAL A C 1
ATOM 2295 O O . VAL A 1 301 ? -1.668 -8.760 -13.784 1.00 97.88 301 VAL A O 1
ATOM 2298 N N . TYR A 1 302 ? 0.097 -7.717 -14.702 1.00 98.31 302 TYR A N 1
ATOM 2299 C CA . TYR A 1 302 ? 0.246 -6.723 -13.638 1.00 98.31 302 TYR A CA 1
ATOM 2300 C C . TYR A 1 302 ? -1.017 -5.870 -13.483 1.00 98.31 302 TYR A C 1
ATOM 2302 O O . TYR A 1 302 ? -1.502 -5.667 -12.370 1.00 98.31 302 TYR A O 1
ATOM 2310 N N . ILE A 1 303 ? -1.601 -5.422 -14.601 1.00 98.25 303 ILE A N 1
ATOM 2311 C CA . ILE A 1 303 ? -2.839 -4.627 -14.585 1.00 98.25 303 ILE A CA 1
ATOM 2312 C C . ILE A 1 303 ? -3.982 -5.389 -13.901 1.00 98.25 303 ILE A C 1
ATOM 2314 O O . ILE A 1 303 ? -4.735 -4.801 -13.124 1.00 98.25 303 ILE A O 1
ATOM 2318 N N . LYS A 1 304 ? -4.120 -6.688 -14.183 1.00 96.88 304 LYS A N 1
ATOM 2319 C CA . LYS A 1 304 ? -5.188 -7.528 -13.636 1.00 96.88 304 LYS A CA 1
ATOM 2320 C C . LYS A 1 304 ? -4.989 -7.805 -12.148 1.00 96.88 304 LYS A C 1
ATOM 2322 O O . LYS A 1 304 ? -5.911 -7.580 -11.361 1.00 96.88 304 LYS A O 1
ATOM 2327 N N . ASP A 1 305 ? -3.809 -8.278 -11.763 1.00 96.44 305 ASP A N 1
ATOM 2328 C CA . ASP A 1 305 ? -3.563 -8.794 -10.411 1.00 96.44 305 ASP A CA 1
ATOM 2329 C C . ASP A 1 305 ? -3.538 -7.662 -9.371 1.00 96.44 305 ASP A C 1
ATOM 2331 O O . ASP A 1 305 ? -4.053 -7.797 -8.252 1.00 96.44 305 ASP A O 1
ATOM 2335 N N . MET A 1 306 ? -3.059 -6.488 -9.788 1.00 96.69 306 MET A N 1
ATOM 2336 C CA . MET A 1 306 ? -3.005 -5.266 -8.985 1.00 96.69 306 MET A CA 1
ATOM 2337 C C . MET A 1 306 ? -4.132 -4.269 -9.313 1.00 96.69 306 MET A C 1
ATOM 2339 O O . MET A 1 306 ? -4.136 -3.131 -8.831 1.00 96.69 306 MET A O 1
ATOM 2343 N N . GLY A 1 307 ? -5.153 -4.688 -10.063 1.00 95.31 307 GLY A N 1
ATOM 2344 C CA . GLY A 1 307 ? -6.323 -3.872 -10.388 1.00 95.31 307 GLY A CA 1
ATOM 2345 C C . GLY A 1 307 ? -7.289 -3.668 -9.209 1.00 95.31 307 GLY A C 1
ATOM 2346 O O . GLY A 1 307 ? -7.609 -4.604 -8.466 1.00 95.31 307 GLY A O 1
ATOM 2347 N N . GLY A 1 308 ? -7.795 -2.442 -9.067 1.00 91.12 308 GLY A N 1
ATOM 2348 C CA . GLY A 1 308 ? -8.849 -2.043 -8.126 1.00 91.12 308 GLY A CA 1
ATOM 2349 C C . GLY A 1 308 ? -8.406 -1.705 -6.697 1.00 91.12 308 GLY A C 1
ATOM 2350 O O . GLY A 1 308 ? -9.238 -1.780 -5.794 1.00 91.12 308 GLY A O 1
ATOM 2351 N N . HIS A 1 309 ? -7.131 -1.373 -6.473 1.00 93.06 309 HIS A N 1
ATOM 2352 C CA . HIS A 1 309 ? -6.620 -0.979 -5.155 1.00 93.06 309 HIS A CA 1
ATOM 2353 C C . HIS A 1 309 ? -6.706 0.53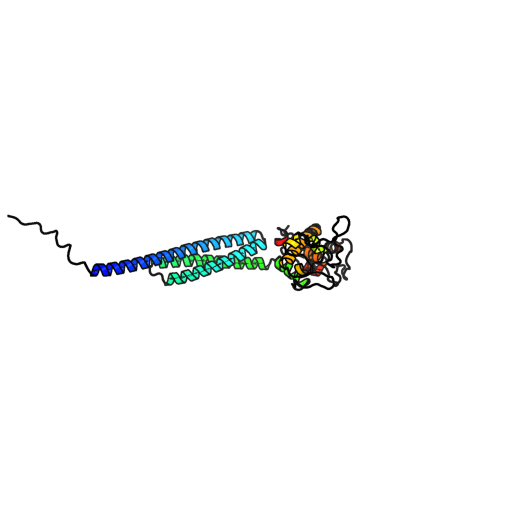6 -4.950 1.00 93.06 309 HIS A C 1
ATOM 2355 O O . HIS A 1 309 ? -6.455 1.314 -5.870 1.00 93.06 309 HIS A O 1
ATOM 2361 N N . ASP A 1 310 ? -7.056 0.966 -3.737 1.00 89.25 310 ASP A N 1
ATOM 2362 C CA . ASP A 1 310 ? -7.211 2.386 -3.414 1.00 89.25 310 ASP A CA 1
ATOM 2363 C C . ASP A 1 310 ? -5.857 3.103 -3.346 1.00 89.25 310 ASP A C 1
ATOM 2365 O O . ASP A 1 310 ? -5.132 2.971 -2.367 1.00 89.25 310 ASP A O 1
ATOM 2369 N N . LEU A 1 311 ? -5.544 3.914 -4.360 1.00 92.94 311 LEU A N 1
ATOM 2370 C CA . LEU A 1 311 ? -4.309 4.707 -4.413 1.00 92.94 311 LEU A CA 1
ATOM 2371 C C . LEU A 1 311 ? -4.356 6.007 -3.588 1.00 92.94 311 LEU A C 1
ATOM 2373 O O . LEU A 1 311 ? -3.411 6.795 -3.644 1.00 92.94 311 LEU A O 1
ATOM 2377 N N . THR A 1 312 ? -5.416 6.260 -2.810 1.00 88.81 312 THR A N 1
ATOM 2378 C CA . THR A 1 312 ? -5.519 7.473 -1.974 1.00 88.81 312 THR A CA 1
ATOM 2379 C C . THR A 1 312 ? -4.314 7.691 -1.043 1.00 88.81 312 THR A C 1
ATOM 2381 O O . THR A 1 312 ? -3.855 8.831 -0.986 1.00 88.81 312 THR A O 1
ATOM 2384 N N . PRO A 1 313 ? -3.747 6.671 -0.359 1.00 88.38 313 PRO A N 1
ATOM 2385 C CA . PRO A 1 313 ? -2.536 6.854 0.450 1.00 88.38 313 PRO A CA 1
ATOM 2386 C C . PRO A 1 313 ? -1.341 7.420 -0.323 1.00 88.38 313 PRO A C 1
ATOM 2388 O O . PRO A 1 313 ? -0.559 8.178 0.239 1.00 88.38 313 PRO A O 1
ATOM 2391 N N . LEU A 1 314 ? -1.213 7.066 -1.606 1.00 94.12 314 LEU A N 1
ATOM 2392 C CA . LEU A 1 314 ? -0.129 7.523 -2.474 1.00 94.12 314 LEU A CA 1
ATOM 2393 C C . LEU A 1 314 ? -0.416 8.909 -3.069 1.00 94.12 314 LEU A C 1
ATOM 2395 O O . LEU A 1 314 ? 0.473 9.749 -3.152 1.00 94.12 314 LEU A O 1
ATOM 2399 N N . LEU A 1 315 ? -1.650 9.135 -3.531 1.00 93.12 315 LEU A N 1
ATOM 2400 C CA . LEU A 1 315 ? -1.991 10.267 -4.402 1.00 93.12 315 LEU A CA 1
ATOM 2401 C C . LEU A 1 315 ? -2.772 11.388 -3.706 1.00 93.12 315 LEU A C 1
ATOM 2403 O O . LEU A 1 315 ? -2.950 12.458 -4.285 1.00 93.12 315 LEU A O 1
ATOM 2407 N N . GLY A 1 316 ? -3.294 11.146 -2.503 1.00 89.12 316 GLY A N 1
ATOM 2408 C CA . GLY A 1 316 ? -4.188 12.061 -1.786 1.00 89.12 316 GLY A CA 1
ATOM 2409 C C . GLY A 1 316 ? -5.632 12.092 -2.311 1.00 89.12 316 GLY A C 1
ATOM 2410 O O . GLY A 1 316 ? -6.472 12.786 -1.745 1.00 89.12 316 GLY A O 1
ATOM 2411 N N . TYR A 1 317 ? -5.945 11.338 -3.368 1.00 88.38 317 TYR A N 1
ATOM 2412 C CA . TYR A 1 317 ? -7.294 11.137 -3.910 1.00 88.38 317 TYR A CA 1
ATOM 2413 C C . TYR A 1 317 ? -7.395 9.765 -4.591 1.00 88.38 317 TYR A C 1
ATOM 2415 O O . TYR A 1 317 ? -6.375 9.151 -4.899 1.00 88.38 317 TYR A O 1
ATOM 2423 N N . ASN A 1 318 ? -8.618 9.302 -4.863 1.00 86.94 318 ASN A N 1
ATOM 2424 C CA . ASN A 1 318 ? -8.861 8.043 -5.566 1.00 86.94 318 ASN A CA 1
ATOM 2425 C C . ASN A 1 318 ? -9.175 8.308 -7.054 1.00 86.94 318 ASN A C 1
ATOM 2427 O O . ASN A 1 318 ? -10.261 8.823 -7.345 1.00 86.94 318 ASN A O 1
ATOM 2431 N N . PRO A 1 319 ? -8.281 7.955 -8.001 1.00 91.38 319 PRO A N 1
ATOM 2432 C CA . PRO A 1 319 ? -8.521 8.241 -9.410 1.00 91.38 319 PRO A CA 1
ATOM 2433 C C . PRO A 1 319 ? -9.666 7.425 -10.023 1.00 91.38 319 PRO A C 1
ATOM 2435 O O . PRO A 1 319 ? -10.298 7.917 -10.953 1.00 91.38 319 PRO A O 1
ATOM 2438 N N . ASP A 1 320 ? -9.976 6.242 -9.478 1.00 86.94 320 ASP A N 1
ATOM 2439 C CA . ASP A 1 320 ? -11.069 5.367 -9.935 1.00 86.94 320 ASP A CA 1
ATOM 2440 C C . ASP A 1 320 ? -12.470 5.894 -9.581 1.00 86.94 320 ASP A C 1
ATOM 2442 O O . ASP A 1 320 ? -13.476 5.354 -10.039 1.00 86.94 320 ASP A O 1
ATOM 2446 N N . LYS A 1 321 ? -12.557 6.946 -8.759 1.00 81.06 321 LYS A N 1
ATOM 2447 C CA . LYS A 1 321 ? -13.817 7.579 -8.329 1.00 81.06 321 LYS A CA 1
ATOM 2448 C C . LYS A 1 321 ? -13.983 9.013 -8.848 1.00 81.06 321 LYS A C 1
ATOM 2450 O O . LYS A 1 321 ? -14.890 9.707 -8.389 1.00 81.06 321 LYS A O 1
ATOM 2455 N N . SER A 1 322 ? -13.088 9.477 -9.724 1.00 63.91 322 SER A N 1
ATOM 2456 C CA . SER A 1 322 ? -12.915 10.902 -10.067 1.00 63.91 322 SER A CA 1
ATOM 2457 C C . SER A 1 322 ? -12.987 11.209 -11.547 1.00 63.91 322 SER A C 1
ATOM 2459 O O . SER A 1 322 ? -12.562 10.356 -12.351 1.00 63.91 322 SER A O 1
#

Foldseek 3Di:
DDDDDDDPPDPDPDADPVPVVVVVVVVVVVVVVVVLVVVLVVLLVQLVVLLVQLVVLLVQCVVCVVVVALVSNVVSLVSLVVSLVVLVVSLVVLVVSLVVRDDPVSVVSSVVSSVSSVVSSVVSVVSSVVSVVSSVPAAAVVNLLCVQLCVAPNQALQDADPQQQGGSNRHWQVLLVLLVQWWADDPPPDTDDPGSNPQPGFTGPVNVVQVDGGSNSRSVRPPSVVSSNLSSLLSQLVLQVVVLVCAQDAFPNAHAASQLLSQLCSQVNSVLSCQSVPHDPPADADPSSFGADPVRHGSRVRSHVRPRHACCVSHVHGSNVD

Sequence (322 aa):
MQKNEKTDKNIEVASGRGNKSFQNIVKKAVSKTTKEDETVKTAVLTSQKEITQLKKFCALVDNAIDKKSSTAVQNAIKGLEAAIKLANGVLLLNNVTAKNVTTSQNKITMANINTALSGVILSAEKALEKSKGLLAGIKSFEDFLKKLADHESGGDYKVVNGLGYLGKYQMGELALADAGFYYEKVEKGAYRVDGDNNFEGMWSDLAKKYNVFSKKDFLNNEEAQETAFLAFLAKVWGYIKPYKKHIGETKCGVYITASGLLAGAHLLGTQGVAQLFGGKKVYPEDKNGVPVDGNKTPITVYIKDMGGHDLTPLLGYNPDKS